Protein AF-I1P7Q9-F1 (afdb_monomer)

Mean predicted aligned error: 14.62 Å

Sequence (317 aa):
SELRHQESGTIPVVIALLVRLSKERNTNEDRLSSLPDEILILILDKLDARTTITTTILSKRWLNLPRRSHTCYDFAVDDLLPPRYHRLKRLWMEAKAAYEAEKSPYVTTNRDAVNLSDFYAMKDKMDQWTRRIRPLTAALERYERWAMRHYVKRVDAFLLPPDGVHRTIQKLRLQTFGRKWNQFIQRWVTAAIARWGVEDFELNVEGRCIAYDFKILDGCQNLQLKRLVLFNCPPLGSFNSLTFQRLTRLSLCKTSYFGLANRILTHCVHLLDFSIRYCPGYWAGGLRINVPTSRLKNLLVDNCKFGENLSAFTALS

pLDDT: mean 74.23, std 17.18, range [26.77, 94.69]

Nearest PDB structures (foldseek):
  5och-assembly4_G  TM=5.412E-01  e=9.792E+00  Homo sapiens

InterPro domains:
  IPR001810 F-box domain [PF00646] (32-66)
  IPR001810 F-box domain [PS50181] (29-76)
  IPR036047 F-box-like domain superfamily [SSF81383] (29-71)

Radius of gyration: 24.34 Å; Cα contacts (8 Å, |Δi|>4): 412; chains: 1; bounding box: 74×54×54 Å

Organism: Oryza glaberrima (NCBI:txid4538)

Solvent-accessible surface area (backbone atoms only — not comparable to full-atom values): 18033 Å² total; per-residue (Å²): 133,85,90,88,72,76,78,78,52,53,60,61,48,51,53,50,47,54,56,44,59,74,70,63,70,101,58,100,64,67,67,73,80,66,52,57,68,71,59,52,41,56,51,49,62,72,44,53,55,70,56,34,56,59,57,31,70,78,36,77,67,60,60,71,50,82,65,74,76,66,33,52,46,78,47,52,44,67,80,60,52,54,75,67,53,58,54,50,50,46,55,50,50,51,56,49,50,52,50,52,61,69,47,49,64,66,75,69,56,62,96,82,72,78,52,71,68,58,54,52,53,51,49,52,51,52,50,54,47,46,66,63,46,50,62,55,49,56,53,50,53,52,52,52,54,53,29,46,56,55,44,47,55,55,48,40,63,66,65,61,55,70,90,91,74,85,73,77,37,44,30,42,36,43,36,44,67,16,74,92,39,48,76,54,53,54,53,48,53,48,30,43,38,45,73,42,28,23,29,32,43,35,42,37,34,44,69,61,45,68,61,46,61,53,54,80,54,56,83,44,89,40,71,51,39,32,35,45,34,31,29,26,49,51,74,44,93,47,38,79,22,60,64,43,31,55,19,34,31,42,36,45,26,58,43,74,48,64,92,46,48,41,55,39,48,68,34,17,57,51,24,30,36,43,36,42,31,48,21,62,49,85,45,68,63,68,85,68,79,82,52,94,79,48,54,63,77,43,82,45,80,40,77,58,47,66,38,94,60,95,76,76,93,73,88,78,132

Secondary structure (DSSP, 8-state):
---SSSSSSHHHHHHHHHHHHHHS------SSTTS-HHHHHHHHTTS-HHHHHHHHTS-HHHHHS------EEEEEGGGGS-HHHHHHHHHHHHHHHHHHHHHHHHHHS-TT---HHHHHHHHHHHHHHHHHHHHHHHHHHHHHHHHHHHHHHHHHHHHSPPTT-----SEEEEEEE-TT-HHHHHHHHHIIIIIS--SEEEEEEESPPPPB-GGGGTT-S-----EEEEES--B-S-TTSHHHHT-SEEEEESS--HHHHHHHHHH-TT--EEEEES-----SS------TT----EEEEES----S---------

Foldseek 3Di:
DDDDPPPVPPLVVVVVVVVVVVVDDPDPDPVVVVDDLVVLLVVLQSDDPVVSVVVCVVDVSSVPRDHPPQLADAQALVVQFDPVLVVLVVVLVVLVVVLVVVCVVVVPPDPPDDDPVNVVVNVVVVVVSCVVNVVSVVVNVVRQVVSVVVSLVVLCVVLPPDPPDDDAHAHYAYHHEADPCQVSVQVSVCSVFQVRLYQHYHYHYPDAHDEHELQVRQPGPRGNHAEYHDANHHHPDPLLGPNLLNYQYYEYEQEACQVPVQVSQQNNQNHAYYYYYNYEEPDQDDRDHDHPSGNYNYYYYYNYDHHPDDDDPDDDD

Structure (mmCIF, N/CA/C/O backbone):
data_AF-I1P7Q9-F1
#
_entry.id   AF-I1P7Q9-F1
#
loop_
_atom_site.group_PDB
_atom_site.id
_atom_site.type_symbol
_atom_site.label_atom_id
_atom_site.label_alt_id
_atom_site.label_comp_id
_atom_site.label_asym_id
_atom_site.label_entity_id
_atom_site.label_seq_id
_atom_site.pdbx_PDB_ins_code
_atom_site.Cartn_x
_atom_site.Cartn_y
_atom_site.Cartn_z
_atom_site.occupancy
_atom_site.B_iso_or_equiv
_atom_site.auth_seq_id
_atom_site.auth_comp_id
_atom_site.auth_asym_id
_atom_site.auth_atom_id
_atom_site.pdbx_PDB_model_num
ATOM 1 N N . SER A 1 1 ? -19.728 -19.776 -17.826 1.00 36.28 1 SER A N 1
ATOM 2 C CA . SER A 1 1 ? -19.046 -19.546 -16.533 1.00 36.28 1 SER A CA 1
ATOM 3 C C . SER A 1 1 ? -18.341 -18.185 -16.561 1.00 36.28 1 SER A C 1
ATOM 5 O O . SER A 1 1 ? -17.121 -18.106 -16.602 1.00 36.28 1 SER A O 1
ATOM 7 N N . GLU A 1 2 ? -19.013 -17.042 -16.695 1.00 32.78 2 GLU A N 1
ATOM 8 C CA . GLU A 1 2 ? -20.165 -16.557 -15.915 1.00 32.78 2 GLU A CA 1
ATOM 9 C C . GLU A 1 2 ? -19.973 -16.804 -14.414 1.00 32.78 2 GLU A C 1
ATOM 11 O O . GLU A 1 2 ? -19.763 -17.948 -14.023 1.00 32.78 2 GLU A O 1
ATOM 16 N N . LEU A 1 3 ? -20.050 -15.724 -13.619 1.00 30.20 3 LEU A N 1
ATOM 17 C CA . LEU A 1 3 ? -19.961 -15.630 -12.143 1.00 30.20 3 LEU A CA 1
ATOM 18 C C . LEU A 1 3 ? -18.700 -14.994 -11.504 1.00 30.20 3 LEU A C 1
ATOM 20 O O . LEU A 1 3 ? -18.459 -15.218 -10.322 1.00 30.20 3 LEU A O 1
ATOM 24 N N . ARG A 1 4 ? -17.927 -14.122 -12.180 1.00 27.98 4 ARG A N 1
ATOM 25 C CA . ARG A 1 4 ? -16.928 -13.255 -11.482 1.00 27.98 4 ARG A CA 1
ATOM 26 C C . ARG A 1 4 ? -16.858 -11.788 -11.930 1.00 27.98 4 ARG A C 1
ATOM 28 O O . ARG A 1 4 ? -15.801 -11.170 -11.850 1.00 27.98 4 ARG A O 1
ATOM 35 N N . HIS A 1 5 ? -17.974 -11.189 -12.346 1.00 32.59 5 HIS A N 1
ATOM 36 C CA . HIS A 1 5 ? -18.003 -9.751 -12.675 1.00 32.59 5 HIS A CA 1
ATOM 37 C C . HIS A 1 5 ? -19.090 -8.917 -11.983 1.00 32.59 5 HIS A C 1
ATOM 39 O O . HIS A 1 5 ? -19.280 -7.759 -12.340 1.00 32.59 5 HIS A O 1
ATOM 45 N N . GLN A 1 6 ? -19.758 -9.432 -10.947 1.00 29.19 6 GLN A N 1
ATOM 46 C CA . GLN A 1 6 ? -21.001 -8.807 -10.475 1.00 29.19 6 GLN A CA 1
ATOM 47 C C . GLN A 1 6 ? -20.940 -7.965 -9.189 1.00 29.19 6 GLN A C 1
ATOM 49 O O . GLN A 1 6 ? -21.938 -7.337 -8.867 1.00 29.19 6 GLN A O 1
ATOM 54 N N . GLU A 1 7 ? -19.800 -7.838 -8.496 1.00 33.22 7 GLU A N 1
ATOM 55 C CA . GLU A 1 7 ? -19.746 -7.026 -7.254 1.00 33.22 7 GLU A CA 1
ATOM 56 C C . GLU A 1 7 ? -19.043 -5.662 -7.387 1.00 33.22 7 GLU A C 1
ATOM 58 O O . GLU A 1 7 ? -19.222 -4.793 -6.537 1.00 33.22 7 GLU A O 1
ATOM 63 N N . SER A 1 8 ? -18.307 -5.407 -8.477 1.00 36.22 8 SER A N 1
ATOM 64 C CA . SER A 1 8 ? -17.702 -4.085 -8.742 1.00 36.22 8 SER A CA 1
ATOM 65 C C . SER A 1 8 ? -18.616 -3.143 -9.536 1.00 36.22 8 SER A C 1
ATOM 67 O O . SER A 1 8 ? -18.331 -1.949 -9.623 1.00 36.22 8 SER A O 1
ATOM 69 N N . GLY A 1 9 ? -19.692 -3.663 -10.133 1.00 32.53 9 GLY A N 1
ATOM 70 C CA . GLY A 1 9 ? -20.642 -2.870 -10.913 1.00 32.53 9 GLY A CA 1
ATOM 71 C C . GLY A 1 9 ? -21.606 -2.072 -10.040 1.00 32.53 9 GLY A C 1
ATOM 72 O O . GLY A 1 9 ? -22.034 -0.995 -10.430 1.00 32.53 9 GLY A O 1
ATOM 73 N N . THR A 1 10 ? -21.913 -2.542 -8.833 1.00 42.56 10 THR A N 1
ATOM 74 C CA . THR A 1 10 ? -23.035 -2.007 -8.052 1.00 42.56 10 THR A CA 1
ATOM 75 C C . THR A 1 10 ? -22.738 -0.638 -7.442 1.00 42.56 10 THR A C 1
ATOM 77 O O . THR A 1 10 ? -23.616 0.211 -7.418 1.00 42.56 10 THR A O 1
ATOM 80 N N . ILE A 1 11 ? -21.505 -0.363 -7.005 1.00 41.25 11 ILE A N 1
ATOM 81 C CA . ILE A 1 11 ? -21.161 0.920 -6.358 1.00 41.25 11 ILE A CA 1
ATOM 82 C C . ILE A 1 11 ? -21.108 2.082 -7.370 1.00 41.25 11 ILE A C 1
ATOM 84 O O . ILE A 1 11 ? -21.758 3.099 -7.122 1.00 41.25 11 ILE A O 1
ATOM 88 N N . PRO A 1 12 ? -20.431 1.962 -8.533 1.00 43.00 12 PRO A N 1
ATOM 89 C CA . PRO A 1 12 ? -20.460 3.008 -9.554 1.00 43.00 12 PRO A CA 1
ATOM 90 C C . PRO A 1 12 ? -21.853 3.179 -10.159 1.00 43.00 12 PRO A C 1
ATOM 92 O O . PRO A 1 12 ? -22.239 4.303 -10.456 1.00 43.00 12 PRO A O 1
ATOM 95 N N . VAL A 1 13 ? -22.620 2.091 -10.309 1.00 45.59 13 VAL A N 1
ATOM 96 C CA . VAL A 1 13 ? -23.993 2.137 -10.829 1.00 45.59 13 VAL A CA 1
ATOM 97 C C . VAL A 1 13 ? -24.928 2.813 -9.836 1.00 45.59 13 VAL A C 1
ATOM 99 O O . VAL A 1 13 ? -25.705 3.650 -10.265 1.00 45.59 13 VAL A O 1
ATOM 102 N N . VAL A 1 14 ? -24.821 2.550 -8.529 1.00 49.06 14 VAL A N 1
ATOM 103 C CA . VAL A 1 14 ? -25.624 3.236 -7.501 1.00 49.06 14 VAL A CA 1
ATOM 104 C C . VAL A 1 14 ? -25.254 4.715 -7.413 1.00 49.06 14 VAL A C 1
ATOM 106 O O . VAL A 1 14 ? -26.151 5.548 -7.402 1.00 49.06 14 VAL A O 1
ATOM 109 N N . ILE A 1 15 ? -23.966 5.077 -7.442 1.00 49.69 15 ILE A N 1
ATOM 110 C CA . ILE A 1 15 ? -23.538 6.488 -7.454 1.00 49.69 15 ILE A CA 1
ATOM 111 C C . ILE A 1 15 ? -23.988 7.183 -8.751 1.00 49.69 15 ILE A C 1
ATOM 113 O O . ILE A 1 15 ? -24.508 8.294 -8.703 1.00 49.69 15 ILE A O 1
ATOM 117 N N . ALA A 1 16 ? -23.866 6.527 -9.908 1.00 45.66 16 ALA A N 1
ATOM 118 C CA . ALA A 1 16 ? -24.336 7.059 -11.185 1.00 45.66 16 ALA A CA 1
ATOM 119 C C . ALA A 1 16 ? -25.870 7.141 -11.263 1.00 45.66 16 ALA A C 1
ATOM 121 O O . ALA A 1 16 ? -26.380 8.083 -11.864 1.00 45.66 16 ALA A O 1
ATOM 122 N N . LEU A 1 17 ? -26.607 6.211 -10.643 1.00 50.31 17 LEU A N 1
ATOM 123 C CA . LEU A 1 17 ? -28.065 6.274 -10.496 1.00 50.31 17 LEU A CA 1
ATOM 124 C C . LEU A 1 17 ? -28.472 7.400 -9.553 1.00 50.31 17 LEU A C 1
ATOM 126 O O . LEU A 1 17 ? -29.391 8.129 -9.888 1.00 50.31 17 LEU A O 1
ATOM 130 N N . LEU A 1 18 ? -27.782 7.600 -8.430 1.00 51.88 18 LEU A N 1
ATOM 131 C CA . LEU A 1 18 ? -28.053 8.697 -7.495 1.00 51.88 18 LEU A CA 1
ATOM 132 C C . LEU A 1 18 ? -27.786 10.065 -8.139 1.00 51.88 18 LEU A C 1
ATOM 134 O O . LEU A 1 18 ? -28.600 10.978 -8.019 1.00 51.88 18 LEU A O 1
ATOM 138 N N . VAL A 1 19 ? -26.697 10.190 -8.906 1.00 52.53 19 VAL A N 1
ATOM 139 C CA . VAL A 1 19 ? -26.377 11.407 -9.670 1.00 52.53 19 VAL A CA 1
ATOM 140 C C . VAL A 1 19 ? -27.344 11.612 -10.845 1.00 52.53 19 VAL A C 1
ATOM 142 O O . VAL A 1 19 ? -27.719 12.748 -11.126 1.00 52.53 19 VAL A O 1
ATOM 145 N N . ARG A 1 20 ? -27.795 10.545 -11.522 1.00 44.16 20 ARG A N 1
ATOM 146 C CA . ARG A 1 20 ? -28.814 10.635 -12.587 1.00 44.16 20 ARG A CA 1
ATOM 147 C C . ARG A 1 20 ? -30.206 10.962 -12.044 1.00 44.16 20 ARG A C 1
ATOM 149 O O . ARG A 1 20 ? -30.869 11.809 -12.626 1.00 44.16 20 ARG A O 1
ATOM 156 N N . LEU A 1 21 ? -30.611 10.384 -10.914 1.00 48.72 21 LEU A N 1
ATOM 157 C CA . LEU A 1 21 ? -31.872 10.694 -10.228 1.00 48.72 21 LEU A CA 1
ATOM 158 C C . LEU A 1 21 ? -31.900 12.136 -9.706 1.00 48.72 21 LEU A C 1
ATOM 160 O O . LEU A 1 21 ? -32.952 12.758 -9.704 1.00 48.72 21 LEU A O 1
ATOM 164 N N . SER A 1 22 ? -30.745 12.695 -9.329 1.00 47.38 22 SER A N 1
ATOM 165 C CA . SER A 1 22 ? -30.617 14.119 -8.993 1.00 47.38 22 SER A CA 1
ATOM 166 C C . SER A 1 22 ? -30.701 15.044 -10.216 1.00 47.38 22 SER A C 1
ATOM 168 O O . SER A 1 22 ? -30.967 16.233 -10.045 1.00 47.38 22 SER A O 1
ATOM 170 N N . LYS A 1 23 ? -30.427 14.543 -11.428 1.00 43.59 23 LYS A N 1
ATOM 171 C CA . LYS A 1 23 ? -30.333 15.350 -12.657 1.00 43.59 23 LYS A CA 1
ATOM 172 C C . LYS A 1 23 ? -31.578 15.244 -13.543 1.00 43.59 23 LYS A C 1
ATOM 174 O O . LYS A 1 23 ? -31.831 16.144 -14.339 1.00 43.59 23 LYS A O 1
ATOM 179 N N . GLU A 1 24 ? -32.370 14.187 -13.390 1.00 43.06 24 GLU A N 1
ATOM 180 C CA . GLU A 1 24 ? -33.661 14.020 -14.053 1.00 43.06 24 GLU A CA 1
ATOM 181 C C . GLU A 1 24 ? -34.823 14.307 -13.090 1.00 43.06 24 GLU A C 1
ATOM 183 O O . GLU A 1 24 ? -35.248 13.418 -12.357 1.00 43.06 24 GLU A O 1
ATOM 188 N N . ARG A 1 25 ? -35.384 15.525 -13.206 1.00 40.56 25 ARG A N 1
ATOM 189 C CA . ARG A 1 25 ? -36.819 15.906 -13.107 1.00 40.56 25 ARG A CA 1
ATOM 190 C C . ARG A 1 25 ? -37.091 17.099 -12.182 1.00 40.56 25 ARG A C 1
ATOM 192 O O . ARG A 1 25 ? -36.887 17.053 -10.977 1.00 40.56 25 ARG A O 1
ATOM 199 N N . ASN A 1 26 ? -37.675 18.134 -12.790 1.00 44.94 26 ASN A N 1
ATOM 200 C CA . ASN A 1 26 ? -38.402 19.240 -12.160 1.00 44.94 26 ASN A CA 1
ATOM 201 C C . ASN A 1 26 ? -39.687 18.739 -11.468 1.00 44.94 26 ASN A C 1
ATOM 203 O O . ASN A 1 26 ? -40.796 19.059 -11.887 1.00 44.94 26 ASN A O 1
ATOM 207 N N . THR A 1 27 ? -39.560 17.939 -10.415 1.00 45.31 27 THR A N 1
ATOM 208 C CA . THR A 1 27 ? -40.668 17.650 -9.497 1.00 45.31 27 THR A CA 1
ATOM 209 C C . THR A 1 27 ? -40.140 17.794 -8.083 1.00 45.31 27 THR A C 1
ATOM 211 O O . THR A 1 27 ? -39.205 17.101 -7.698 1.00 45.31 27 THR A O 1
ATOM 214 N N . ASN A 1 28 ? -40.728 18.735 -7.353 1.00 51.06 28 ASN A N 1
ATOM 215 C CA . ASN A 1 28 ? -40.289 19.333 -6.090 1.00 51.06 28 ASN A CA 1
ATOM 216 C C . ASN A 1 28 ? -40.296 18.376 -4.873 1.00 51.06 28 ASN A C 1
ATOM 218 O O . ASN A 1 28 ? -40.437 18.820 -3.737 1.00 51.06 28 ASN A O 1
ATOM 222 N N . GLU A 1 29 ? -40.199 17.065 -5.091 1.00 53.19 29 GLU A N 1
ATOM 223 C CA . GLU A 1 29 ? -40.260 16.053 -4.041 1.00 53.19 29 GLU A CA 1
ATOM 224 C C . GLU A 1 29 ? -38.877 15.443 -3.820 1.00 53.19 29 GLU A C 1
ATOM 226 O O . GLU A 1 29 ? -38.352 14.700 -4.653 1.00 53.19 29 GLU A O 1
ATOM 231 N N . ASP A 1 30 ? -38.285 15.743 -2.666 1.00 62.91 30 ASP A N 1
ATOM 232 C CA . ASP A 1 30 ? -37.025 15.159 -2.213 1.00 62.91 30 ASP A CA 1
ATOM 233 C C . ASP A 1 30 ? -37.232 13.693 -1.782 1.00 62.91 30 ASP A C 1
ATOM 235 O O . ASP A 1 30 ? -37.290 13.343 -0.601 1.00 62.91 30 ASP A O 1
ATOM 239 N N . ARG A 1 31 ? -37.378 12.815 -2.782 1.00 67.06 31 ARG A N 1
ATOM 240 C CA . ARG A 1 31 ? -37.593 11.366 -2.618 1.00 67.06 31 ARG A CA 1
ATOM 241 C C . ARG A 1 31 ? -36.387 10.637 -2.024 1.00 67.06 31 ARG A C 1
ATOM 243 O O . ARG A 1 31 ? -36.503 9.493 -1.601 1.00 67.06 31 ARG A O 1
ATOM 250 N N . LEU A 1 32 ? -35.218 11.274 -2.022 1.00 70.00 32 LEU A N 1
ATOM 251 C CA . LEU A 1 32 ? -34.027 10.752 -1.363 1.00 70.00 32 LEU A CA 1
ATOM 252 C C . LEU A 1 32 ? -34.147 10.967 0.144 1.00 70.00 32 LEU A C 1
ATOM 254 O O . LEU A 1 32 ? -33.963 10.024 0.906 1.00 70.00 32 LEU A O 1
ATOM 258 N N . SER A 1 33 ? -34.573 12.156 0.573 1.00 70.06 33 SER A N 1
ATOM 259 C CA . SER A 1 33 ? -34.896 12.425 1.977 1.00 70.06 33 SER A CA 1
ATOM 260 C C . SER A 1 33 ? -36.141 11.713 2.500 1.00 70.06 33 SER A C 1
ATOM 262 O O . SER A 1 33 ? -36.379 11.808 3.700 1.00 70.06 33 SER A O 1
ATOM 264 N N . SER A 1 34 ? -36.930 11.015 1.675 1.00 77.69 34 SER A N 1
ATOM 265 C CA . SER A 1 34 ? -38.072 10.208 2.137 1.00 77.69 34 SER A CA 1
ATOM 266 C C . SER A 1 34 ? -37.712 8.756 2.480 1.00 77.69 34 SER A C 1
ATOM 268 O O . SER A 1 34 ? -38.540 8.048 3.051 1.00 77.69 34 SER A O 1
ATOM 270 N N . LEU A 1 35 ? -36.481 8.314 2.200 1.00 82.50 35 LEU A N 1
ATOM 271 C CA . LEU A 1 35 ? -35.998 6.981 2.576 1.00 82.50 35 LEU A CA 1
ATOM 272 C C . LEU A 1 35 ? -35.951 6.796 4.110 1.00 82.50 35 LEU A C 1
ATOM 274 O O . LEU A 1 35 ? -35.800 7.782 4.837 1.00 82.50 35 LEU A O 1
ATOM 278 N N . PRO A 1 36 ? -36.055 5.555 4.627 1.00 83.19 36 PRO A N 1
ATOM 279 C CA . PRO A 1 36 ? -35.833 5.261 6.044 1.00 83.19 36 PRO A CA 1
ATOM 280 C C . PRO A 1 36 ? -34.419 5.637 6.503 1.00 83.19 36 PRO A C 1
ATOM 282 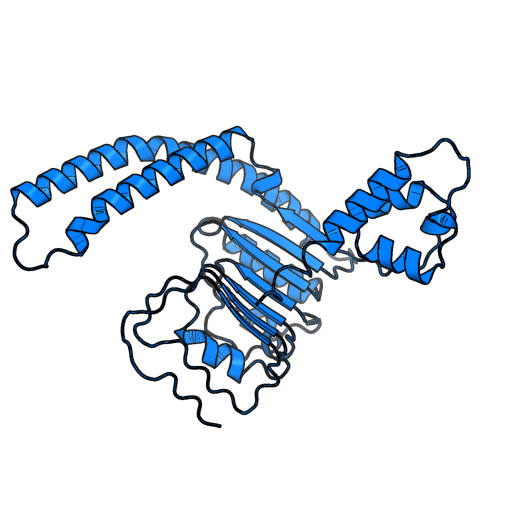O O . PRO A 1 36 ? -33.464 5.567 5.721 1.00 83.19 36 PRO A O 1
ATOM 285 N N . ASP A 1 37 ? -34.283 6.009 7.776 1.00 75.00 37 ASP A N 1
ATOM 286 C CA . ASP A 1 37 ? -33.022 6.477 8.365 1.00 75.00 37 ASP A CA 1
ATOM 287 C C . ASP A 1 37 ? -31.899 5.440 8.215 1.00 75.00 37 ASP A C 1
ATOM 289 O O . ASP A 1 37 ? -30.762 5.797 7.918 1.00 75.00 37 ASP A O 1
ATOM 293 N N . GLU A 1 38 ? -32.212 4.148 8.309 1.00 75.06 38 GLU A N 1
ATOM 294 C CA . GLU A 1 38 ? -31.253 3.049 8.160 1.00 75.06 38 GLU A CA 1
ATOM 295 C C . GLU A 1 38 ? -30.639 3.007 6.756 1.00 75.06 38 GLU A C 1
ATOM 297 O O . GLU A 1 38 ? -29.446 2.746 6.594 1.00 75.06 38 GLU A O 1
ATOM 302 N N . ILE A 1 39 ? -31.439 3.300 5.728 1.00 79.38 39 ILE A N 1
ATOM 303 C CA . ILE A 1 39 ? -30.988 3.333 4.332 1.00 79.38 39 ILE A CA 1
ATOM 304 C C . ILE A 1 39 ? -30.153 4.588 4.077 1.00 79.38 39 ILE A C 1
ATOM 306 O O . ILE A 1 39 ? -29.120 4.520 3.411 1.00 79.38 39 ILE A O 1
ATOM 310 N N . LEU A 1 40 ? -30.556 5.723 4.648 1.00 79.06 40 LEU A N 1
ATOM 311 C CA . LEU A 1 40 ? -29.800 6.972 4.569 1.00 79.06 40 LEU A CA 1
ATOM 312 C C . LEU A 1 40 ? -28.433 6.862 5.255 1.00 79.06 40 LEU A C 1
ATOM 314 O O . LEU A 1 40 ? -27.428 7.301 4.696 1.00 79.06 40 LEU A O 1
ATOM 318 N N . ILE A 1 41 ? -28.377 6.211 6.420 1.00 73.19 41 ILE A N 1
ATOM 319 C CA . ILE A 1 41 ? -27.129 5.893 7.124 1.00 73.19 41 ILE A CA 1
ATOM 320 C C . ILE A 1 41 ? -26.258 4.976 6.262 1.00 73.19 41 ILE A C 1
ATOM 322 O O . ILE A 1 41 ? -25.079 5.262 6.091 1.00 73.19 41 ILE A O 1
ATOM 326 N N . LEU A 1 42 ? -26.819 3.930 5.642 1.00 72.69 42 LEU A N 1
ATOM 327 C CA . LEU A 1 42 ? -26.066 3.059 4.729 1.00 72.69 42 LEU A CA 1
ATOM 328 C C . LEU A 1 42 ? -25.500 3.806 3.515 1.00 72.69 42 LEU A C 1
ATOM 330 O O . LEU A 1 42 ? -24.406 3.475 3.066 1.00 72.69 42 LEU A O 1
ATOM 334 N N . ILE A 1 43 ? -26.216 4.794 2.977 1.00 75.00 43 ILE A N 1
ATOM 335 C CA . ILE A 1 43 ? -25.727 5.630 1.873 1.00 75.00 43 ILE A CA 1
ATOM 336 C C . ILE A 1 43 ? -24.576 6.515 2.358 1.00 75.00 43 ILE A C 1
ATOM 338 O O . ILE A 1 43 ? -23.505 6.498 1.753 1.00 75.00 43 ILE A O 1
ATOM 342 N N . LEU A 1 44 ? -24.766 7.241 3.465 1.00 70.94 44 LEU A N 1
ATOM 343 C CA . LEU A 1 44 ? -23.737 8.097 4.069 1.00 70.94 44 LEU A CA 1
ATOM 344 C C . LEU A 1 44 ? -22.476 7.309 4.452 1.00 70.94 44 LEU A C 1
ATOM 346 O O . LEU A 1 44 ? -21.366 7.807 4.278 1.00 70.94 44 LEU A O 1
ATOM 350 N N . ASP A 1 45 ? -22.646 6.063 4.889 1.00 67.94 45 ASP A N 1
ATOM 351 C CA . ASP A 1 45 ? -21.581 5.125 5.243 1.00 67.94 45 ASP A CA 1
ATOM 352 C C . ASP A 1 45 ? -20.731 4.658 4.048 1.00 67.94 45 ASP A C 1
ATOM 354 O O . ASP A 1 45 ? -19.639 4.111 4.222 1.00 67.94 45 ASP A O 1
ATOM 358 N N . LYS A 1 46 ? -21.227 4.825 2.819 1.00 67.00 46 LYS A N 1
ATOM 359 C CA . LYS A 1 46 ? -20.516 4.460 1.582 1.00 67.00 46 LYS A CA 1
ATOM 360 C C . LYS A 1 46 ? -19.813 5.644 0.925 1.00 67.00 46 LYS A C 1
ATOM 362 O O . LYS A 1 46 ? -19.069 5.432 -0.033 1.00 67.00 46 LYS A O 1
ATOM 367 N N . LEU A 1 47 ? -20.042 6.856 1.421 1.00 65.94 47 LEU A N 1
ATOM 368 C CA . LEU A 1 47 ? -19.443 8.085 0.917 1.00 65.94 47 LEU A CA 1
ATOM 369 C C . LEU A 1 47 ? -18.154 8.407 1.688 1.00 65.94 47 LEU A C 1
ATOM 371 O O . LEU A 1 47 ? -18.016 8.103 2.872 1.00 65.94 47 LEU A O 1
ATOM 375 N N . ASP A 1 48 ? -17.182 9.011 1.008 1.00 58.16 48 ASP A N 1
ATOM 376 C CA . ASP A 1 48 ? -15.985 9.546 1.653 1.00 58.16 48 ASP A CA 1
ATOM 377 C C . ASP A 1 48 ? -16.312 10.835 2.419 1.00 58.16 48 ASP A C 1
ATOM 379 O O . ASP A 1 48 ? -17.254 11.553 2.085 1.00 58.16 48 ASP A O 1
ATOM 383 N N . ALA A 1 49 ? -15.493 11.177 3.418 1.00 54.75 49 ALA A N 1
ATOM 384 C CA . ALA A 1 49 ? -15.772 12.279 4.339 1.00 54.75 49 ALA A CA 1
ATOM 385 C C . ALA A 1 49 ? -16.128 13.607 3.639 1.00 54.75 49 ALA A C 1
ATOM 387 O O . ALA A 1 49 ? -16.985 14.347 4.124 1.00 54.75 49 ALA A O 1
ATOM 388 N N . ARG A 1 50 ? -15.507 13.908 2.489 1.00 56.22 50 ARG A N 1
ATOM 389 C CA . ARG A 1 50 ? -15.781 15.134 1.729 1.00 56.22 50 ARG A CA 1
ATOM 390 C C . ARG A 1 50 ? -17.164 15.101 1.082 1.00 56.22 50 ARG A C 1
ATOM 392 O O . ARG A 1 50 ? -17.911 16.070 1.220 1.00 56.22 50 ARG A O 1
ATOM 399 N N . THR A 1 51 ? -17.502 14.005 0.408 1.00 61.66 51 THR A N 1
ATOM 400 C CA . THR A 1 51 ? -18.800 13.850 -0.256 1.00 61.66 51 THR A CA 1
ATOM 401 C C . THR A 1 51 ? -19.919 13.761 0.774 1.00 61.66 51 THR A C 1
ATOM 403 O O . THR A 1 51 ? -20.923 14.449 0.614 1.00 61.66 51 THR A O 1
ATOM 406 N N . THR A 1 52 ? -19.703 13.048 1.886 1.00 63.09 52 THR A N 1
ATOM 407 C CA . THR A 1 52 ? -20.632 12.968 3.023 1.00 63.09 52 THR A CA 1
ATOM 408 C C . THR A 1 52 ? -21.022 14.356 3.527 1.00 63.09 52 THR A C 1
ATOM 410 O O . THR A 1 52 ? -22.213 14.650 3.627 1.00 63.09 52 THR A O 1
ATOM 413 N N . ILE A 1 53 ? -20.048 15.246 3.768 1.00 63.72 53 ILE A N 1
ATOM 414 C CA . ILE A 1 53 ? -20.310 16.628 4.210 1.00 63.72 53 ILE A CA 1
ATOM 415 C C . ILE A 1 53 ? -21.179 17.365 3.185 1.00 63.72 53 ILE A C 1
ATOM 417 O O . ILE A 1 53 ? -22.185 17.963 3.563 1.00 63.72 53 ILE A O 1
ATOM 421 N N . THR A 1 54 ? -20.856 17.275 1.891 1.00 65.12 54 THR A N 1
ATOM 422 C CA . THR A 1 54 ? -21.647 17.944 0.845 1.00 65.12 54 THR A CA 1
ATOM 423 C C . THR A 1 54 ? -23.060 17.383 0.707 1.00 65.12 54 THR A C 1
ATOM 425 O O . THR A 1 54 ? -24.003 18.153 0.559 1.00 65.12 54 THR A O 1
ATOM 428 N N . THR A 1 55 ? -23.241 16.065 0.830 1.00 65.31 55 THR A N 1
ATOM 429 C CA . THR A 1 55 ? -24.563 15.426 0.764 1.00 65.31 55 THR A CA 1
ATOM 430 C C . THR A 1 55 ? -25.414 15.730 1.991 1.00 65.31 55 THR A C 1
ATOM 432 O O . THR A 1 55 ? -26.617 15.918 1.854 1.00 65.31 55 THR A O 1
ATOM 435 N N . THR A 1 56 ? -24.819 15.869 3.183 1.00 64.06 56 THR A N 1
ATOM 436 C CA . THR A 1 56 ? -25.579 16.230 4.394 1.00 64.06 56 THR A CA 1
ATOM 437 C C . THR A 1 56 ? -26.139 17.654 4.374 1.00 64.06 56 THR A C 1
ATOM 439 O O . THR A 1 56 ? -27.039 17.955 5.151 1.00 64.06 56 THR A O 1
ATOM 442 N N . ILE A 1 57 ? -25.646 18.526 3.487 1.00 66.31 57 ILE A N 1
ATOM 443 C CA . ILE A 1 57 ? -26.158 19.898 3.316 1.00 66.31 57 ILE A CA 1
ATOM 444 C C . ILE A 1 57 ? -27.462 19.912 2.503 1.00 66.31 57 ILE A C 1
ATOM 446 O O . ILE A 1 57 ? -28.239 20.857 2.613 1.00 66.31 57 ILE A O 1
ATOM 450 N N . LEU A 1 58 ? -27.738 18.856 1.729 1.00 65.44 58 LEU A N 1
ATOM 451 C CA . LEU A 1 58 ? -28.921 18.774 0.868 1.00 65.44 58 LEU A CA 1
ATOM 452 C C . LEU A 1 58 ? -30.229 18.664 1.666 1.00 65.44 58 LEU A C 1
ATOM 454 O O . LEU A 1 58 ? -31.277 19.048 1.161 1.00 65.44 58 LEU A O 1
ATOM 458 N N . SER A 1 59 ? -30.183 18.183 2.914 1.00 69.12 59 SER A N 1
ATOM 459 C CA . SER A 1 59 ? -31.368 18.056 3.764 1.00 69.12 59 SER A CA 1
ATOM 460 C C . SER A 1 59 ? -31.019 18.036 5.251 1.00 69.12 59 SER A C 1
ATOM 462 O O . SER A 1 59 ? -30.132 17.309 5.700 1.00 69.12 59 SER A O 1
ATOM 464 N N . LYS A 1 60 ? -31.784 18.794 6.052 1.00 66.69 60 LYS A N 1
ATOM 465 C CA . LYS A 1 60 ? -31.616 18.880 7.516 1.00 66.69 60 LYS A CA 1
ATOM 466 C C . LYS A 1 60 ? -31.742 17.517 8.205 1.00 66.69 60 LYS A C 1
ATOM 468 O O . LYS A 1 60 ? -31.127 17.309 9.246 1.00 66.69 60 LYS A O 1
ATOM 473 N N . ARG A 1 61 ? -32.507 16.584 7.620 1.00 74.56 61 ARG A N 1
ATOM 474 C CA . ARG A 1 61 ? -32.687 15.228 8.159 1.00 74.56 61 ARG A CA 1
ATOM 475 C C . ARG A 1 61 ? -31.375 14.446 8.138 1.00 74.56 61 ARG A C 1
ATOM 477 O O . ARG A 1 61 ? -31.004 13.861 9.146 1.00 74.56 61 ARG A O 1
ATOM 484 N N . TRP A 1 62 ? -30.626 14.524 7.040 1.00 76.12 62 TRP A N 1
ATOM 485 C CA . TRP A 1 62 ? -29.358 13.809 6.859 1.00 76.12 62 TRP A CA 1
ATOM 486 C C . TRP A 1 62 ? -28.272 14.295 7.822 1.00 76.12 62 TRP A C 1
ATOM 488 O O . TRP A 1 62 ? -27.399 13.526 8.223 1.00 76.12 62 TRP A O 1
ATOM 498 N N . LEU A 1 63 ? -28.335 15.568 8.223 1.00 68.25 63 LEU A N 1
ATOM 499 C CA . LEU A 1 63 ? -27.430 16.147 9.210 1.00 68.25 63 LEU A CA 1
ATOM 500 C C . LEU A 1 63 ? -27.574 15.478 10.587 1.00 68.25 63 LEU A C 1
ATOM 502 O O . LEU A 1 63 ? -26.557 15.268 11.252 1.00 68.25 63 LEU A O 1
ATOM 506 N N . ASN A 1 64 ? -28.809 15.134 10.966 1.00 67.50 64 ASN A N 1
ATOM 507 C CA . ASN A 1 64 ? -29.190 14.655 12.298 1.00 67.50 64 ASN A CA 1
ATOM 508 C C . ASN A 1 64 ? -29.144 13.127 12.450 1.00 67.50 64 ASN A C 1
ATOM 510 O O . ASN A 1 64 ? -29.347 12.623 13.553 1.00 67.50 64 ASN A O 1
ATOM 514 N N . LEU A 1 65 ? -28.875 12.386 11.372 1.00 73.00 65 LEU A N 1
ATOM 515 C CA . LEU A 1 65 ? -28.751 10.933 11.442 1.00 73.00 65 LEU A CA 1
ATOM 516 C C . LEU A 1 65 ? -27.506 10.528 12.242 1.00 73.00 65 LEU A C 1
ATOM 518 O O . LEU A 1 65 ? -26.435 11.113 12.031 1.00 73.00 65 LEU A O 1
ATOM 522 N N . PRO A 1 66 ? -27.602 9.508 13.119 1.00 56.06 66 PRO A N 1
ATOM 523 C CA . PRO A 1 66 ? -26.444 8.946 13.793 1.00 56.06 66 PRO A CA 1
ATOM 524 C C . PRO A 1 66 ? -25.512 8.351 12.741 1.00 56.06 66 PRO A C 1
ATOM 526 O O . PRO A 1 66 ? -25.788 7.330 12.115 1.00 56.06 66 PRO A O 1
ATOM 529 N N . ARG A 1 67 ? -24.390 9.029 12.524 1.00 59.69 67 ARG A N 1
ATOM 530 C CA . ARG A 1 67 ? -23.371 8.573 11.588 1.00 59.69 67 ARG A CA 1
ATOM 531 C C . ARG A 1 67 ? -22.588 7.484 12.295 1.00 59.69 67 ARG A C 1
ATOM 533 O O . ARG A 1 67 ? -22.059 7.720 13.384 1.00 59.69 67 ARG A O 1
ATOM 540 N N . ARG A 1 68 ? -22.385 6.341 11.640 1.00 52.66 68 ARG A N 1
ATOM 541 C CA . ARG A 1 68 ? -21.095 5.684 11.832 1.00 52.66 68 ARG A CA 1
ATOM 542 C C . ARG A 1 68 ? -20.125 6.674 11.223 1.00 52.66 68 ARG A C 1
ATOM 544 O O . ARG A 1 68 ? -20.122 6.888 10.018 1.00 52.66 68 ARG A O 1
ATOM 551 N N . SER A 1 69 ? -19.439 7.443 12.054 1.00 50.72 69 SER A N 1
ATOM 552 C CA . SER A 1 69 ? -18.423 8.364 11.580 1.00 50.72 69 SER A CA 1
ATOM 553 C C . SER A 1 69 ? -17.329 7.507 10.954 1.00 50.72 69 SER A C 1
ATOM 555 O O . SER A 1 69 ? -16.391 7.101 11.629 1.00 50.72 69 SER A O 1
ATOM 557 N N . HIS A 1 70 ? -17.476 7.181 9.666 1.00 54.19 70 HIS A N 1
ATOM 558 C CA . HIS A 1 70 ? -16.423 6.571 8.873 1.00 54.19 70 HIS A CA 1
ATOM 559 C C . HIS A 1 70 ? -15.332 7.621 8.789 1.00 54.19 70 HIS A C 1
ATOM 561 O O . HIS A 1 70 ? -15.296 8.467 7.897 1.00 54.19 70 HIS A O 1
ATOM 567 N N . THR A 1 71 ? -14.454 7.610 9.782 1.00 73.12 71 THR A N 1
ATOM 568 C CA . THR A 1 71 ? -13.221 8.379 9.822 1.00 73.12 71 THR A CA 1
ATOM 569 C C . THR A 1 71 ? -12.241 7.683 8.888 1.00 73.12 71 THR A C 1
ATOM 571 O O . THR A 1 71 ? -11.260 7.062 9.294 1.00 73.12 71 THR A O 1
ATOM 574 N N . CYS A 1 72 ? -12.617 7.709 7.608 1.00 79.31 72 CYS A N 1
ATOM 575 C CA . CYS A 1 72 ? -11.887 7.164 6.488 1.00 79.31 72 CYS A CA 1
ATOM 576 C C . CYS A 1 72 ? -11.049 8.282 5.883 1.00 79.31 72 CYS A C 1
ATOM 578 O O . CYS A 1 72 ? -11.588 9.256 5.355 1.00 79.31 72 CYS A O 1
ATOM 580 N N . TYR A 1 73 ? -9.733 8.128 5.937 1.00 84.81 73 TYR A N 1
ATOM 581 C CA . TYR A 1 73 ? -8.798 9.084 5.364 1.00 84.81 73 TYR A CA 1
ATOM 582 C C . TYR A 1 73 ? -7.958 8.408 4.289 1.00 84.81 73 TYR A C 1
ATOM 584 O O . TYR A 1 73 ? -7.401 7.335 4.513 1.00 84.81 73 TYR A O 1
ATOM 592 N N . ASP A 1 74 ? -7.860 9.052 3.131 1.00 86.94 74 ASP A N 1
ATOM 593 C CA . ASP A 1 74 ? -6.991 8.634 2.036 1.00 86.94 74 ASP A CA 1
ATOM 594 C C . ASP A 1 74 ? -5.976 9.742 1.763 1.00 86.94 74 ASP A C 1
ATOM 596 O O . ASP A 1 74 ? -6.334 10.895 1.504 1.00 86.94 74 ASP A O 1
ATOM 600 N N . PHE A 1 75 ? -4.702 9.394 1.880 1.00 90.06 75 PHE A N 1
ATOM 601 C CA . PHE A 1 75 ? -3.594 10.256 1.515 1.00 90.06 75 PHE A CA 1
ATOM 602 C C . PHE A 1 75 ? -2.851 9.591 0.367 1.00 90.06 75 PHE A C 1
ATOM 604 O O . PHE A 1 75 ? -2.154 8.598 0.572 1.00 90.06 75 PHE A O 1
ATOM 611 N N . ALA A 1 76 ? -2.948 10.168 -0.829 1.00 90.75 76 ALA A N 1
ATOM 612 C CA . ALA A 1 76 ? -2.165 9.728 -1.970 1.00 90.75 76 ALA A CA 1
ATOM 613 C C . ALA A 1 76 ? -1.111 10.767 -2.348 1.00 90.75 76 ALA A C 1
ATOM 615 O O . ALA A 1 76 ? -1.405 11.940 -2.564 1.00 90.75 76 ALA A O 1
ATOM 616 N N . VAL A 1 77 ? 0.148 10.332 -2.450 1.00 90.44 77 VAL A N 1
ATOM 617 C CA . VAL A 1 77 ? 1.227 11.180 -2.976 1.00 90.44 77 VAL A CA 1
ATOM 618 C C . VAL A 1 77 ? 0.965 11.584 -4.429 1.00 90.44 77 VAL A C 1
ATOM 620 O O . VAL A 1 77 ? 1.388 12.661 -4.842 1.00 90.44 77 VAL A O 1
ATOM 623 N N . ASP A 1 78 ? 0.220 10.762 -5.173 1.00 88.50 78 ASP A N 1
ATOM 624 C CA . ASP A 1 78 ? -0.215 11.052 -6.540 1.00 88.50 78 ASP A CA 1
ATOM 625 C C . ASP A 1 78 ? -1.064 12.328 -6.630 1.00 88.50 78 ASP A C 1
ATOM 627 O O . ASP A 1 78 ? -0.919 13.064 -7.602 1.00 88.50 78 ASP A O 1
ATOM 631 N N . ASP A 1 79 ? -1.846 12.669 -5.598 1.00 87.44 79 ASP A N 1
ATOM 632 C CA . ASP A 1 79 ? -2.649 13.906 -5.568 1.00 87.44 79 ASP A CA 1
ATOM 633 C C . ASP A 1 79 ? -1.784 15.173 -5.612 1.00 87.44 79 ASP A C 1
ATOM 635 O O . ASP A 1 79 ? -2.252 16.260 -5.951 1.00 87.44 79 ASP A O 1
ATOM 639 N N . LEU A 1 80 ? -0.512 15.052 -5.226 1.00 88.75 80 LEU A N 1
ATOM 640 C CA . LEU A 1 80 ? 0.449 16.148 -5.242 1.00 88.75 80 LEU A CA 1
ATOM 641 C C . LEU A 1 80 ? 1.213 16.202 -6.569 1.00 88.75 80 LEU A C 1
ATOM 643 O O . LEU A 1 80 ? 1.867 17.199 -6.861 1.00 88.75 80 LEU A O 1
ATOM 647 N N . LEU A 1 81 ? 1.182 15.153 -7.387 1.00 90.06 81 LEU A N 1
ATOM 648 C CA . LEU A 1 81 ? 2.010 15.084 -8.583 1.00 90.06 81 LEU A CA 1
ATOM 649 C C . LEU A 1 81 ? 1.334 15.807 -9.758 1.00 90.06 81 LEU A C 1
ATOM 651 O O . LEU A 1 81 ? 0.163 15.586 -10.056 1.00 90.06 81 LEU A O 1
ATOM 655 N N . PRO A 1 82 ? 2.059 16.677 -10.486 1.00 92.31 82 PRO A N 1
ATOM 656 C CA . PRO A 1 82 ? 1.471 17.382 -11.615 1.00 92.31 82 PRO A CA 1
ATOM 657 C C . PRO A 1 82 ? 1.261 16.436 -12.811 1.00 92.31 82 PRO A C 1
ATOM 659 O O . PRO A 1 82 ? 2.057 15.517 -13.014 1.00 92.31 82 PRO A O 1
ATOM 662 N N . PRO A 1 83 ? 0.323 16.723 -13.736 1.00 92.62 83 PRO A N 1
ATOM 663 C CA . PRO A 1 83 ? 0.090 15.895 -14.929 1.00 92.62 83 PRO A CA 1
ATOM 664 C C . PRO A 1 83 ? 1.336 15.644 -15.800 1.00 92.62 83 PRO A C 1
ATOM 666 O O . PRO A 1 83 ? 1.423 14.652 -16.526 1.00 92.62 83 PRO A O 1
ATOM 669 N N . ARG A 1 84 ? 2.328 16.547 -15.755 1.00 93.56 84 ARG A N 1
ATOM 670 C CA . ARG A 1 84 ? 3.623 16.361 -16.435 1.00 93.56 84 ARG A CA 1
ATOM 671 C C . ARG A 1 84 ? 4.428 15.188 -15.862 1.00 93.56 84 ARG A C 1
ATOM 673 O O . ARG A 1 84 ? 5.083 14.502 -16.639 1.00 93.56 84 ARG A O 1
ATOM 680 N N . TYR A 1 85 ? 4.343 14.923 -14.556 1.00 93.81 85 TYR A N 1
ATOM 681 C CA . TYR A 1 85 ? 4.990 13.771 -13.925 1.00 93.81 85 TYR A CA 1
ATOM 682 C C . TYR A 1 85 ? 4.475 12.459 -14.521 1.00 93.81 85 TYR A C 1
ATOM 684 O O . TYR A 1 85 ? 5.273 11.644 -14.967 1.00 93.81 85 TYR A O 1
ATOM 692 N N . HIS A 1 86 ? 3.154 12.279 -14.619 1.00 92.69 86 HIS A N 1
ATOM 693 C CA . HIS A 1 86 ? 2.574 11.039 -15.149 1.00 92.69 86 HIS A CA 1
ATOM 694 C C . HIS A 1 86 ? 2.928 10.804 -16.620 1.00 92.69 86 HIS A C 1
ATOM 696 O O . HIS A 1 86 ? 3.216 9.672 -17.007 1.00 92.69 86 HIS A O 1
ATOM 702 N N . ARG A 1 87 ? 2.975 11.869 -17.435 1.00 93.25 87 ARG A N 1
ATOM 703 C CA . ARG A 1 87 ? 3.474 11.787 -18.819 1.00 93.25 87 ARG A CA 1
ATOM 704 C C . ARG A 1 87 ? 4.927 11.317 -18.863 1.00 93.25 87 ARG A C 1
ATOM 706 O O . ARG A 1 87 ? 5.247 10.385 -19.592 1.00 93.25 87 ARG A O 1
ATOM 713 N N . LEU A 1 88 ? 5.786 11.918 -18.043 1.00 93.56 88 LEU A N 1
ATOM 714 C CA . LEU A 1 88 ? 7.200 11.560 -17.970 1.00 93.56 88 LEU A CA 1
ATOM 715 C C . LEU A 1 88 ? 7.413 10.126 -17.459 1.00 93.56 88 LEU A C 1
ATOM 717 O O . LEU A 1 88 ? 8.237 9.391 -17.994 1.00 93.56 88 LEU A O 1
ATOM 721 N N . LYS A 1 89 ? 6.637 9.714 -16.451 1.00 92.06 89 LYS A N 1
ATOM 722 C CA . LYS A 1 89 ? 6.670 8.368 -15.870 1.00 92.06 89 LYS A CA 1
ATOM 723 C C . LYS A 1 89 ? 6.256 7.325 -16.899 1.00 92.06 89 LYS A C 1
ATOM 725 O O . LYS A 1 89 ? 6.876 6.273 -16.962 1.00 92.06 89 LYS A O 1
ATOM 730 N N . ARG A 1 90 ? 5.258 7.628 -17.735 1.00 92.81 90 ARG A N 1
ATOM 731 C CA . ARG A 1 90 ? 4.838 6.758 -18.840 1.00 92.81 90 ARG A CA 1
ATOM 732 C C . ARG A 1 90 ? 5.963 6.551 -19.854 1.00 92.81 90 ARG A C 1
ATOM 734 O O . ARG A 1 90 ? 6.322 5.408 -20.098 1.00 92.81 90 ARG A O 1
ATOM 741 N N . LEU A 1 91 ? 6.580 7.633 -20.334 1.00 91.44 91 LEU A N 1
ATOM 742 C CA . LEU A 1 91 ? 7.724 7.558 -21.255 1.00 91.44 91 LEU A CA 1
ATOM 743 C C . LEU A 1 91 ? 8.886 6.754 -20.656 1.00 91.44 91 LEU A C 1
ATOM 745 O O . LEU A 1 91 ? 9.509 5.941 -21.332 1.00 91.44 91 LEU A O 1
ATOM 749 N N . TRP A 1 92 ? 9.165 6.956 -19.367 1.00 91.25 92 TRP A N 1
ATOM 750 C CA . TRP A 1 92 ? 10.179 6.184 -18.652 1.00 91.25 92 TRP A CA 1
ATOM 751 C C . TRP A 1 92 ? 9.825 4.691 -18.573 1.00 91.25 92 TRP A C 1
ATOM 753 O O . TRP A 1 92 ? 10.692 3.849 -18.792 1.00 91.25 92 TRP A O 1
ATOM 763 N N . MET A 1 93 ? 8.560 4.352 -18.297 1.00 89.25 93 MET A N 1
ATOM 764 C CA . MET A 1 93 ? 8.076 2.966 -18.252 1.00 89.25 93 MET A CA 1
ATOM 765 C C . MET A 1 93 ? 8.144 2.291 -19.625 1.00 89.25 93 MET A C 1
ATOM 767 O O . MET A 1 93 ? 8.602 1.157 -19.706 1.00 89.25 93 MET A O 1
ATOM 771 N N . GLU A 1 94 ? 7.741 2.983 -20.692 1.00 90.19 94 GLU A N 1
ATOM 772 C CA . GLU A 1 94 ? 7.823 2.501 -22.078 1.00 90.19 94 GLU A CA 1
ATOM 773 C C . GLU A 1 94 ? 9.278 2.237 -22.481 1.00 90.19 94 GLU A C 1
ATOM 775 O O . GLU A 1 94 ? 9.612 1.149 -22.945 1.00 90.19 94 GLU A O 1
ATOM 780 N N . ALA A 1 95 ? 10.177 3.187 -22.211 1.00 87.31 95 ALA A N 1
ATOM 781 C CA . ALA A 1 95 ? 11.599 3.038 -22.503 1.00 87.31 95 ALA A CA 1
ATOM 782 C C . ALA A 1 95 ? 12.271 1.937 -21.659 1.00 87.31 95 ALA A C 1
ATOM 784 O O . ALA A 1 95 ? 13.197 1.269 -22.123 1.00 87.31 95 ALA A O 1
ATOM 785 N N . LYS A 1 96 ? 11.811 1.712 -20.423 1.00 85.19 96 LYS A N 1
ATOM 786 C CA . LYS A 1 96 ? 12.256 0.580 -19.603 1.00 85.19 96 LYS A CA 1
ATOM 787 C C . LYS A 1 96 ? 11.732 -0.752 -20.146 1.00 85.19 96 LYS A C 1
ATOM 789 O O . LYS A 1 96 ? 12.490 -1.713 -20.195 1.00 85.19 96 LYS A O 1
ATOM 794 N N . ALA A 1 97 ? 10.467 -0.816 -20.555 1.00 86.44 97 ALA A N 1
ATOM 795 C CA . ALA A 1 97 ? 9.868 -2.021 -21.121 1.00 86.44 97 ALA A CA 1
ATOM 796 C C . ALA A 1 97 ? 10.538 -2.426 -22.443 1.00 86.44 97 ALA A C 1
ATOM 798 O O . ALA A 1 97 ? 10.842 -3.601 -22.618 1.00 86.44 97 ALA A O 1
ATOM 799 N N . ALA A 1 98 ? 10.836 -1.460 -23.320 1.00 85.50 98 ALA A N 1
ATOM 800 C CA . ALA A 1 98 ? 11.576 -1.698 -24.560 1.00 85.50 98 ALA A CA 1
ATOM 801 C C . ALA A 1 98 ? 12.959 -2.313 -24.287 1.00 85.50 98 ALA A C 1
ATOM 803 O O . ALA A 1 98 ? 13.323 -3.317 -24.890 1.00 85.50 98 ALA A O 1
ATOM 804 N N . TYR A 1 99 ? 13.689 -1.778 -23.304 1.00 82.88 99 TYR A N 1
ATOM 805 C CA . TYR A 1 99 ? 14.982 -2.328 -22.897 1.00 82.88 99 TYR A CA 1
ATOM 806 C C . TYR A 1 99 ? 14.889 -3.754 -22.339 1.00 82.88 99 TYR A C 1
ATOM 808 O O . TYR A 1 99 ? 15.694 -4.605 -22.705 1.00 82.88 99 TYR A O 1
ATOM 816 N N . GLU A 1 100 ? 13.917 -4.044 -21.469 1.00 80.12 100 GLU A N 1
ATOM 817 C CA . GLU A 1 100 ? 13.740 -5.406 -20.941 1.00 80.12 100 GLU A CA 1
ATOM 818 C C . GLU A 1 100 ? 13.345 -6.398 -22.053 1.00 80.12 100 GLU A C 1
ATOM 820 O O . GLU A 1 100 ? 13.818 -7.534 -22.050 1.00 80.12 100 GLU A O 1
ATOM 825 N N . ALA A 1 101 ? 12.541 -5.968 -23.034 1.00 82.81 101 ALA A N 1
ATOM 826 C CA . ALA A 1 101 ? 12.188 -6.777 -24.202 1.00 82.81 101 ALA A CA 1
ATOM 827 C C . ALA A 1 101 ? 13.406 -7.072 -25.093 1.00 82.81 101 ALA A C 1
ATOM 829 O O . ALA A 1 101 ? 13.586 -8.210 -25.516 1.00 82.81 101 ALA A O 1
ATOM 830 N N . GLU A 1 102 ? 14.275 -6.084 -25.323 1.00 79.75 102 GLU A N 1
ATOM 831 C CA . GLU A 1 102 ? 15.527 -6.262 -26.071 1.00 79.75 102 GLU A CA 1
ATOM 832 C C . GLU A 1 102 ? 16.563 -7.105 -25.315 1.00 79.75 102 GLU A C 1
ATOM 834 O O . GLU A 1 102 ? 17.365 -7.796 -25.936 1.00 79.75 102 GLU A O 1
ATOM 839 N N . LYS A 1 103 ? 16.554 -7.067 -23.978 1.00 71.88 103 LYS A N 1
ATOM 840 C CA . LYS A 1 103 ? 17.442 -7.864 -23.120 1.00 71.88 103 LYS A CA 1
ATOM 841 C C . LYS A 1 103 ? 17.020 -9.334 -23.034 1.00 71.88 103 LYS A C 1
ATOM 843 O O . LYS A 1 103 ? 17.882 -10.200 -22.887 1.00 71.88 103 LYS A O 1
ATOM 848 N N . SER A 1 104 ? 15.718 -9.618 -23.107 1.00 65.62 104 SER A N 1
ATOM 849 C CA . SER A 1 104 ? 15.141 -10.958 -22.924 1.00 65.62 104 SER A CA 1
ATOM 850 C C . SER A 1 104 ? 15.801 -12.076 -23.759 1.00 65.62 104 SER A C 1
ATOM 852 O O . SER A 1 104 ? 16.084 -13.117 -23.169 1.00 65.62 104 SER A O 1
ATOM 854 N N . PRO A 1 105 ? 16.104 -11.903 -25.065 1.00 66.31 105 PRO A N 1
ATOM 855 C CA . PRO A 1 105 ? 16.663 -12.963 -25.912 1.00 66.31 105 PRO A CA 1
ATOM 856 C C . PRO A 1 105 ? 18.052 -13.431 -25.462 1.00 66.31 105 PRO A C 1
ATOM 858 O O . PRO A 1 105 ? 18.339 -14.624 -25.494 1.00 66.31 105 PRO A O 1
ATOM 861 N N . TYR A 1 106 ? 18.884 -12.505 -24.974 1.00 60.78 106 TYR A N 1
ATOM 862 C CA . TYR A 1 106 ? 20.267 -12.770 -24.561 1.00 60.78 106 TYR A CA 1
ATOM 863 C C . TYR A 1 106 ? 20.372 -13.520 -23.227 1.00 60.78 106 TYR A C 1
ATOM 865 O O . TYR A 1 106 ? 21.385 -14.151 -22.948 1.00 60.78 106 TYR A O 1
ATOM 873 N N . VAL A 1 107 ? 19.344 -13.437 -22.376 1.00 58.72 107 VAL A N 1
ATOM 874 C CA . VAL A 1 107 ? 19.305 -14.150 -21.086 1.00 58.72 107 VAL A CA 1
ATOM 875 C C . VAL A 1 107 ? 18.877 -15.612 -21.277 1.00 58.72 107 VAL A C 1
ATOM 877 O O . VAL A 1 107 ? 19.252 -16.464 -20.475 1.00 58.72 107 VAL A O 1
ATOM 880 N N . THR A 1 108 ? 18.112 -15.905 -22.334 1.00 55.38 108 THR A N 1
ATOM 881 C CA . THR A 1 108 ? 17.601 -17.247 -22.665 1.00 55.38 108 THR A CA 1
ATOM 882 C C . THR A 1 108 ? 18.552 -18.089 -23.518 1.00 55.38 108 THR A C 1
ATOM 884 O O . THR A 1 108 ? 18.535 -19.312 -23.407 1.00 55.38 108 THR A O 1
ATOM 887 N N . THR A 1 109 ? 19.400 -17.478 -24.349 1.00 53.97 109 THR A N 1
ATOM 888 C CA . THR A 1 109 ? 20.410 -18.196 -25.140 1.00 53.97 109 THR A CA 1
ATOM 889 C C . THR A 1 109 ? 21.670 -18.427 -24.303 1.00 53.97 109 THR A C 1
ATOM 891 O O . THR A 1 109 ? 22.473 -17.517 -24.153 1.00 53.97 109 THR A O 1
ATOM 894 N N . ASN A 1 110 ? 21.791 -19.627 -23.726 1.00 50.22 110 ASN A N 1
ATOM 895 C CA . ASN A 1 110 ? 22.991 -20.297 -23.199 1.00 50.22 110 ASN A CA 1
ATOM 896 C C . ASN A 1 110 ? 24.198 -19.452 -22.729 1.00 50.22 110 ASN A C 1
ATOM 898 O O . ASN A 1 110 ? 24.867 -18.762 -23.493 1.00 50.22 110 ASN A O 1
ATOM 902 N N . ARG A 1 111 ? 24.595 -19.700 -21.474 1.00 53.38 111 ARG A N 1
ATOM 903 C CA . ARG A 1 111 ? 25.825 -19.224 -20.811 1.00 53.38 111 ARG A CA 1
ATOM 904 C C . ARG A 1 111 ? 27.146 -19.635 -21.486 1.00 53.38 111 ARG A C 1
ATOM 906 O O . ARG A 1 111 ? 28.189 -19.168 -21.040 1.00 53.38 111 ARG A O 1
ATOM 913 N N . ASP A 1 112 ? 27.112 -20.443 -22.544 1.00 53.81 112 ASP A N 1
ATOM 914 C CA . ASP A 1 112 ? 28.282 -21.209 -22.989 1.00 53.81 112 ASP A CA 1
ATOM 915 C C . ASP A 1 112 ? 28.950 -20.711 -24.283 1.00 53.81 112 ASP A C 1
ATOM 917 O O . ASP A 1 112 ? 29.957 -21.279 -24.688 1.00 53.81 112 ASP A O 1
ATOM 921 N N . ALA A 1 113 ? 28.482 -19.622 -24.907 1.00 54.12 113 ALA A N 1
ATOM 922 C CA . ALA A 1 113 ? 29.244 -18.928 -25.959 1.00 54.12 113 ALA A CA 1
ATOM 923 C C . ALA A 1 113 ? 28.682 -17.523 -26.253 1.00 54.12 113 ALA A C 1
ATOM 925 O O . ALA A 1 113 ? 28.052 -17.302 -27.285 1.00 54.12 113 ALA A O 1
ATOM 926 N N . VAL A 1 114 ? 28.901 -16.543 -25.370 1.00 62.34 114 VAL A N 1
ATOM 927 C CA . VAL A 1 114 ? 28.674 -15.136 -25.750 1.00 62.34 114 VAL A CA 1
ATOM 928 C C . VAL A 1 114 ? 29.871 -14.689 -26.590 1.00 62.34 114 VAL A C 1
ATOM 930 O O . VAL A 1 114 ? 30.976 -14.558 -26.063 1.00 62.34 114 VAL A O 1
ATOM 933 N N . ASN A 1 115 ? 29.678 -14.475 -27.895 1.00 70.38 115 ASN A N 1
ATOM 934 C CA . ASN A 1 115 ? 30.707 -13.892 -28.756 1.00 70.38 115 ASN A CA 1
ATOM 935 C C . ASN A 1 115 ? 31.073 -12.495 -28.220 1.00 70.38 115 ASN A C 1
ATOM 937 O O . ASN A 1 115 ? 30.201 -11.705 -27.852 1.00 70.38 115 ASN A O 1
ATOM 941 N N . LEU A 1 116 ? 32.368 -12.171 -28.176 1.00 72.50 116 LEU A N 1
ATOM 942 C CA . LEU A 1 116 ? 32.881 -10.887 -27.693 1.00 72.50 116 LEU A CA 1
ATOM 943 C C . LEU A 1 116 ? 32.201 -9.689 -28.391 1.00 72.50 116 LEU A C 1
ATOM 945 O O . LEU A 1 116 ? 31.937 -8.670 -27.754 1.00 72.50 116 LEU A O 1
ATOM 949 N N . SER A 1 117 ? 31.860 -9.828 -29.677 1.00 76.00 117 SER A N 1
ATOM 950 C CA . SER A 1 117 ? 31.122 -8.813 -30.444 1.00 76.00 117 SER A CA 1
ATOM 951 C C . SER A 1 117 ? 29.707 -8.554 -29.903 1.00 76.00 117 SER A C 1
ATOM 953 O O . SER A 1 117 ? 29.310 -7.394 -29.773 1.00 76.00 117 SER A O 1
ATOM 955 N N . ASP A 1 118 ? 28.982 -9.601 -29.499 1.00 73.50 118 ASP A N 1
ATOM 956 C CA . ASP A 1 118 ? 27.631 -9.483 -28.934 1.00 73.50 118 ASP A CA 1
ATOM 957 C C . ASP A 1 118 ? 27.653 -8.795 -27.564 1.00 73.50 118 ASP A C 1
ATOM 959 O O . ASP A 1 118 ? 26.773 -7.990 -27.245 1.00 73.50 118 ASP A O 1
ATOM 963 N N . PHE A 1 119 ? 28.698 -9.050 -26.766 1.00 73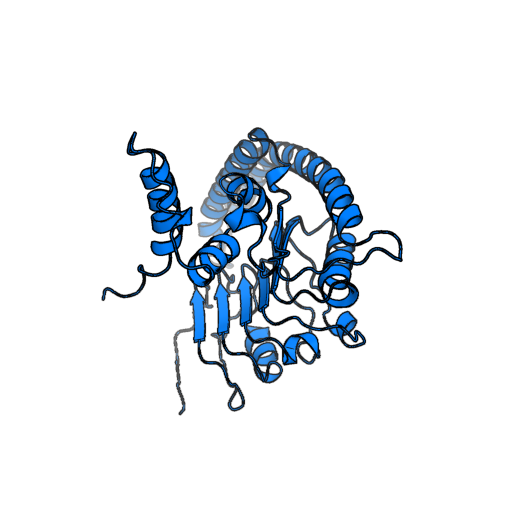.81 119 PHE A N 1
ATOM 964 C CA . PHE A 1 119 ? 28.914 -8.367 -25.490 1.00 73.81 119 PHE A CA 1
ATOM 965 C C . PHE A 1 119 ? 29.089 -6.851 -25.673 1.00 73.81 119 PHE A C 1
ATOM 967 O O . PHE A 1 119 ? 28.436 -6.068 -24.977 1.00 73.81 119 PHE A O 1
ATOM 974 N N . TYR A 1 120 ? 29.931 -6.420 -26.620 1.00 78.38 120 TYR A N 1
ATOM 975 C CA . TYR A 1 120 ? 30.130 -4.992 -26.895 1.00 78.38 120 TYR A CA 1
ATOM 976 C C . TYR A 1 120 ? 28.883 -4.334 -27.498 1.00 78.38 120 TYR A C 1
ATOM 978 O O . TYR A 1 120 ? 28.512 -3.247 -27.058 1.00 78.38 120 TYR A O 1
ATOM 986 N N . ALA A 1 121 ? 28.166 -5.006 -28.404 1.00 78.38 121 ALA A N 1
ATOM 987 C CA . ALA A 1 121 ? 26.898 -4.502 -28.937 1.00 78.38 121 ALA A CA 1
ATOM 988 C C . ALA A 1 121 ? 25.837 -4.311 -27.833 1.00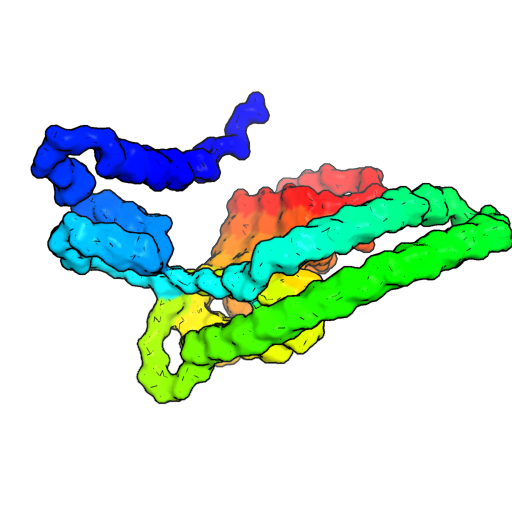 78.38 121 ALA A C 1
ATOM 990 O O . ALA A 1 121 ? 25.114 -3.312 -27.818 1.00 78.38 121 ALA A O 1
ATOM 991 N N . MET A 1 122 ? 25.762 -5.234 -26.865 1.00 76.19 122 MET A N 1
ATOM 992 C CA . MET A 1 122 ? 24.876 -5.102 -25.703 1.00 76.19 122 MET A CA 1
ATOM 993 C C . MET A 1 122 ? 25.308 -3.959 -24.774 1.00 76.19 122 MET A C 1
ATOM 995 O O . MET A 1 122 ? 24.462 -3.230 -24.247 1.00 76.19 122 MET A O 1
ATOM 999 N N . LYS A 1 123 ? 26.618 -3.768 -24.585 1.00 80.62 123 LYS A N 1
ATOM 1000 C CA . LYS A 1 123 ? 27.165 -2.650 -23.809 1.00 80.62 123 LYS A CA 1
ATOM 1001 C C . LYS A 1 123 ? 26.827 -1.299 -24.447 1.00 80.62 123 LYS A C 1
ATOM 1003 O O . LYS A 1 123 ? 26.346 -0.416 -23.743 1.00 80.62 123 LYS A O 1
ATOM 1008 N N . ASP A 1 124 ? 26.974 -1.159 -25.761 1.00 83.88 124 ASP A N 1
ATOM 1009 C CA . ASP A 1 124 ? 26.629 0.076 -26.476 1.00 83.88 124 ASP A CA 1
ATOM 1010 C C . ASP A 1 124 ? 25.133 0.401 -26.373 1.00 83.88 124 ASP A C 1
ATOM 1012 O O . ASP A 1 124 ? 24.754 1.549 -26.116 1.00 83.88 124 ASP A O 1
ATOM 1016 N N . LYS A 1 125 ? 24.266 -0.615 -26.486 1.00 81.50 125 LYS A N 1
ATOM 1017 C CA . LYS A 1 125 ? 22.820 -0.466 -26.246 1.00 81.50 125 LYS A CA 1
ATOM 1018 C C . LYS A 1 125 ? 22.521 -0.041 -24.808 1.00 81.50 125 LYS A C 1
ATOM 1020 O O . LYS A 1 125 ? 21.704 0.854 -24.588 1.00 81.50 125 LYS A O 1
ATOM 1025 N N . MET A 1 126 ? 23.197 -0.638 -23.825 1.00 81.12 126 MET A N 1
ATOM 1026 C CA . MET A 1 126 ? 23.080 -0.262 -22.413 1.00 81.12 126 MET A CA 1
ATOM 1027 C C . MET A 1 126 ? 23.507 1.193 -22.178 1.00 81.12 126 MET A C 1
ATOM 1029 O O . MET A 1 126 ? 22.823 1.934 -21.464 1.00 81.12 126 MET A O 1
ATOM 1033 N N . ASP A 1 127 ? 24.589 1.636 -22.813 1.00 85.44 127 ASP A N 1
ATOM 1034 C CA . ASP A 1 127 ? 25.066 3.015 -22.730 1.00 85.44 127 ASP A CA 1
ATOM 1035 C C . ASP A 1 127 ? 24.080 3.985 -23.394 1.00 85.44 127 ASP A C 1
ATOM 1037 O O . ASP A 1 127 ? 23.746 5.028 -22.820 1.00 85.44 127 ASP A O 1
ATOM 1041 N N . GLN A 1 128 ? 23.540 3.637 -24.565 1.00 85.19 128 GLN A N 1
ATOM 1042 C CA . GLN A 1 128 ? 22.518 4.430 -25.250 1.00 85.19 128 GLN A CA 1
ATOM 1043 C C . GLN A 1 128 ? 21.234 4.549 -24.416 1.00 85.19 128 GLN A C 1
ATOM 1045 O O . GLN A 1 128 ? 20.684 5.647 -24.263 1.00 85.19 128 GLN A O 1
ATOM 1050 N N . TRP A 1 129 ? 20.778 3.442 -23.831 1.00 84.25 129 TRP A N 1
ATOM 1051 C CA . TRP A 1 129 ? 19.637 3.419 -22.922 1.00 84.25 129 TRP A CA 1
ATOM 1052 C C . TRP A 1 129 ? 19.888 4.293 -21.692 1.00 84.25 129 TRP A C 1
ATOM 1054 O O . TRP A 1 129 ? 19.060 5.140 -21.346 1.00 84.25 129 TRP A O 1
ATOM 1064 N N . THR A 1 130 ? 21.071 4.175 -21.086 1.00 85.12 130 THR A N 1
ATOM 1065 C CA . THR A 1 130 ? 21.471 4.978 -19.925 1.00 85.12 130 THR A CA 1
ATOM 1066 C C . THR A 1 130 ? 21.441 6.474 -20.247 1.00 85.12 130 THR A C 1
ATOM 1068 O O . THR A 1 130 ? 20.908 7.257 -19.457 1.00 85.12 130 THR A O 1
ATOM 1071 N N . ARG A 1 131 ? 21.924 6.891 -21.428 1.00 87.12 131 ARG A N 1
ATOM 1072 C CA . ARG A 1 131 ? 21.864 8.297 -21.876 1.00 87.12 131 ARG A CA 1
ATOM 1073 C C . ARG A 1 131 ? 20.428 8.810 -22.012 1.00 87.12 131 ARG A C 1
ATOM 1075 O O . ARG A 1 131 ? 20.164 9.948 -21.634 1.00 87.12 131 ARG A O 1
ATOM 1082 N N . ARG A 1 132 ? 19.496 7.982 -22.500 1.00 84.94 132 ARG A N 1
ATOM 1083 C CA . ARG A 1 132 ? 18.071 8.346 -22.643 1.00 84.94 132 ARG A CA 1
ATOM 1084 C C . ARG A 1 132 ? 17.329 8.393 -21.305 1.00 84.94 132 ARG A C 1
ATOM 1086 O O . ARG A 1 132 ? 16.556 9.316 -21.060 1.00 84.94 132 ARG A O 1
ATOM 1093 N N . ILE A 1 133 ? 17.563 7.422 -20.424 1.00 87.88 133 ILE A N 1
ATOM 1094 C CA . ILE A 1 133 ? 16.809 7.258 -19.171 1.00 87.88 133 ILE A CA 1
ATOM 1095 C C . ILE A 1 133 ? 17.300 8.166 -18.046 1.00 87.88 133 ILE A C 1
ATOM 1097 O O . ILE A 1 133 ? 16.497 8.605 -17.217 1.00 87.88 133 ILE A O 1
ATOM 1101 N N . ARG A 1 134 ? 18.600 8.469 -17.990 1.00 88.19 134 ARG A N 1
ATOM 1102 C CA . ARG A 1 134 ? 19.188 9.300 -16.930 1.00 88.19 134 ARG A CA 1
ATOM 1103 C C . ARG A 1 134 ? 18.493 10.662 -16.749 1.00 88.19 134 ARG A C 1
ATOM 1105 O O . ARG A 1 134 ? 18.128 10.957 -15.609 1.00 88.19 134 ARG A O 1
ATOM 1112 N N . PRO A 1 135 ? 18.246 11.478 -17.796 1.00 90.06 135 PRO A N 1
ATOM 1113 C CA . PRO A 1 135 ? 17.559 12.760 -17.627 1.00 90.06 135 PRO A CA 1
ATOM 1114 C C . PRO A 1 135 ? 16.097 12.593 -17.189 1.00 90.06 135 PRO A C 1
ATOM 1116 O O . PRO A 1 135 ? 15.638 13.329 -16.316 1.00 90.06 135 PRO A O 1
ATOM 1119 N N . LEU A 1 136 ? 15.384 11.593 -17.727 1.00 89.62 136 LEU A N 1
ATOM 1120 C CA . LEU A 1 136 ? 14.005 11.283 -17.327 1.00 89.62 136 LEU A CA 1
ATOM 1121 C C . LEU A 1 136 ? 13.940 10.918 -15.841 1.00 89.62 136 LEU A C 1
ATOM 1123 O O . LEU A 1 136 ? 13.113 11.445 -15.103 1.00 89.62 136 LEU A O 1
ATOM 1127 N N . THR A 1 137 ? 14.863 10.067 -15.393 1.00 90.69 137 THR A N 1
ATOM 1128 C CA . THR A 1 137 ? 14.962 9.632 -13.996 1.00 90.69 137 THR A CA 1
ATOM 1129 C C . THR A 1 137 ? 15.252 10.819 -13.080 1.00 90.69 137 THR A C 1
ATOM 1131 O O . THR A 1 137 ? 14.550 11.010 -12.093 1.00 90.69 137 THR A O 1
ATOM 1134 N N . ALA A 1 138 ? 16.218 11.675 -13.429 1.00 91.38 138 ALA A N 1
ATOM 1135 C CA . ALA A 1 138 ? 16.547 12.863 -12.639 1.00 91.38 138 ALA A CA 1
ATOM 1136 C C . ALA A 1 138 ? 15.360 13.839 -12.513 1.00 91.38 138 ALA A C 1
ATOM 1138 O O . ALA A 1 138 ? 15.118 14.406 -11.442 1.00 91.38 138 ALA A O 1
ATOM 1139 N N . ALA A 1 139 ? 14.597 14.021 -13.593 1.00 92.88 139 ALA A N 1
ATOM 1140 C CA . ALA A 1 139 ? 13.404 14.859 -13.591 1.00 92.88 139 ALA A CA 1
ATOM 1141 C C . ALA A 1 139 ? 12.267 14.249 -12.749 1.00 92.88 139 ALA A C 1
ATOM 1143 O O . ALA A 1 139 ? 11.679 14.961 -11.931 1.00 92.88 139 ALA A O 1
ATOM 1144 N N . LEU A 1 140 ? 12.003 12.942 -12.871 1.00 92.06 140 LEU A N 1
ATOM 1145 C CA . LEU A 1 140 ? 11.042 12.224 -12.022 1.00 92.06 140 LEU A CA 1
ATOM 1146 C C . LEU A 1 140 ? 11.408 12.353 -10.541 1.00 92.06 140 LEU A C 1
ATOM 1148 O O . LEU A 1 140 ? 10.581 12.783 -9.740 1.00 92.06 140 LEU A O 1
ATOM 1152 N N . GLU A 1 141 ? 12.670 12.110 -10.184 1.00 91.31 141 GLU A N 1
ATOM 1153 C CA . GLU A 1 141 ? 13.146 12.227 -8.804 1.00 91.31 141 GLU A CA 1
ATOM 1154 C C . GLU A 1 141 ? 13.003 13.648 -8.233 1.00 91.31 141 GLU A C 1
ATOM 1156 O O . GLU A 1 141 ? 12.903 13.831 -7.015 1.00 91.31 141 GLU A O 1
ATOM 1161 N N . ARG A 1 142 ? 13.027 14.688 -9.075 1.00 92.81 142 ARG A N 1
ATOM 1162 C CA . ARG A 1 142 ? 12.779 16.068 -8.632 1.00 92.81 142 ARG A CA 1
ATOM 1163 C C . ARG A 1 142 ? 11.315 16.265 -8.241 1.00 92.81 142 ARG A C 1
ATOM 1165 O O . ARG A 1 142 ? 11.066 16.839 -7.179 1.00 92.81 142 ARG A O 1
ATOM 1172 N N . TYR A 1 143 ? 10.382 15.770 -9.054 1.00 93.75 143 TYR A N 1
ATOM 1173 C CA . TYR A 1 143 ? 8.949 15.805 -8.748 1.00 93.75 143 TYR A CA 1
ATOM 1174 C C . TYR A 1 143 ? 8.616 14.967 -7.514 1.00 93.75 143 TYR A C 1
ATOM 1176 O O . TYR A 1 143 ? 7.947 15.463 -6.613 1.00 93.75 143 TYR A O 1
ATOM 1184 N N . GLU A 1 144 ? 9.158 13.753 -7.417 1.00 92.81 144 GLU A N 1
ATOM 1185 C CA . GLU A 1 144 ? 8.937 12.861 -6.273 1.00 92.81 144 GLU A CA 1
ATOM 1186 C C . GLU A 1 144 ? 9.454 13.474 -4.970 1.00 92.81 144 GLU A C 1
ATOM 1188 O O . GLU A 1 144 ? 8.752 13.469 -3.962 1.00 92.81 144 GLU A O 1
ATOM 1193 N N . ARG A 1 145 ? 10.651 14.080 -4.977 1.00 93.06 145 ARG A N 1
ATOM 1194 C CA . ARG A 1 145 ? 11.174 14.790 -3.798 1.00 93.06 145 ARG A CA 1
ATOM 1195 C C . ARG A 1 145 ? 10.303 15.970 -3.394 1.00 93.06 145 ARG A C 1
ATOM 1197 O O . ARG A 1 145 ? 10.126 16.205 -2.202 1.00 93.06 145 ARG A O 1
ATOM 1204 N N . TRP A 1 146 ? 9.813 16.740 -4.361 1.00 93.25 146 TRP A N 1
ATOM 1205 C CA . TRP A 1 146 ? 8.931 17.867 -4.076 1.00 93.25 146 TRP A CA 1
ATOM 1206 C C . TRP A 1 146 ? 7.605 17.391 -3.474 1.00 93.25 146 TRP A C 1
ATOM 1208 O O . TRP A 1 146 ? 7.253 17.840 -2.384 1.00 93.25 146 TRP A O 1
ATOM 1218 N N . ALA A 1 147 ? 6.944 16.420 -4.108 1.00 93.12 147 ALA A N 1
ATOM 1219 C CA . ALA A 1 147 ? 5.677 15.868 -3.637 1.00 93.12 147 ALA A CA 1
ATOM 1220 C C . ALA A 1 147 ? 5.827 15.256 -2.242 1.00 93.12 147 ALA A C 1
ATOM 1222 O O . ALA A 1 147 ? 5.033 15.550 -1.354 1.00 93.12 147 ALA A O 1
ATOM 1223 N N . MET A 1 148 ? 6.902 14.500 -2.000 1.00 93.81 148 MET A N 1
ATOM 1224 C CA . MET A 1 148 ? 7.146 13.885 -0.696 1.00 93.81 148 MET A CA 1
ATOM 1225 C C . MET A 1 148 ? 7.365 14.893 0.424 1.00 93.81 148 MET A C 1
ATOM 1227 O O . MET A 1 148 ? 6.889 14.654 1.526 1.00 93.81 148 MET A O 1
ATOM 1231 N N . ARG A 1 149 ? 8.016 16.038 0.181 1.00 92.12 149 ARG A N 1
ATOM 1232 C CA . ARG A 1 149 ? 8.149 17.074 1.224 1.00 92.12 149 ARG A CA 1
ATOM 1233 C C . ARG A 1 149 ? 6.786 17.598 1.682 1.00 92.12 149 ARG A C 1
ATOM 1235 O O . ARG A 1 149 ? 6.560 17.750 2.880 1.00 92.12 149 ARG A O 1
ATOM 1242 N N . HIS A 1 150 ? 5.875 17.840 0.742 1.00 91.19 150 HIS A N 1
ATOM 1243 C CA . HIS A 1 150 ? 4.511 18.267 1.060 1.00 91.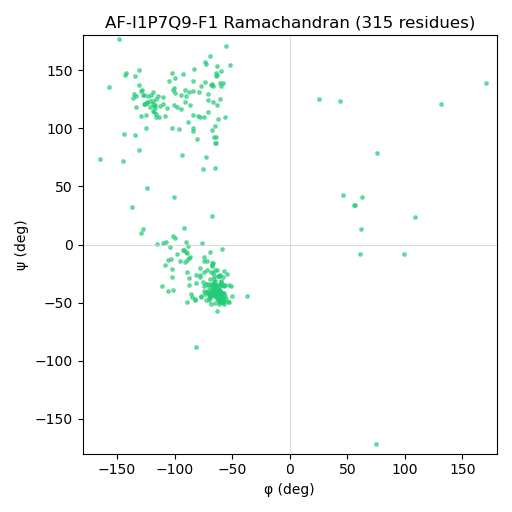19 150 HIS A CA 1
ATOM 1244 C C . HIS A 1 150 ? 3.687 17.136 1.683 1.00 91.19 150 HIS A C 1
ATOM 1246 O O . HIS A 1 150 ? 2.971 17.366 2.656 1.00 91.19 150 HIS A O 1
ATOM 1252 N N . TYR A 1 151 ? 3.830 15.916 1.163 1.00 92.56 151 TYR A N 1
ATOM 1253 C CA . TYR A 1 151 ? 3.160 14.724 1.670 1.00 92.56 151 TYR A CA 1
ATOM 1254 C C . TYR A 1 151 ? 3.534 14.449 3.126 1.00 92.56 151 TYR A C 1
ATOM 1256 O O . TYR A 1 151 ? 2.649 14.317 3.963 1.00 92.56 151 TYR A O 1
ATOM 1264 N N . VAL A 1 152 ? 4.833 14.458 3.450 1.00 92.44 152 VAL A N 1
ATOM 1265 C CA . VAL A 1 152 ? 5.334 14.267 4.817 1.00 92.44 152 VAL A CA 1
ATOM 1266 C C . VAL A 1 152 ? 4.756 15.318 5.748 1.00 92.44 152 VAL A C 1
ATOM 1268 O O . VAL A 1 152 ? 4.176 14.960 6.763 1.00 92.44 152 VAL A O 1
ATOM 1271 N N . LYS A 1 153 ? 4.813 16.604 5.377 1.00 87.56 153 LYS A N 1
ATOM 1272 C CA . LYS A 1 153 ? 4.238 17.679 6.197 1.00 87.56 153 LYS A CA 1
ATOM 1273 C C . LYS A 1 153 ? 2.744 17.462 6.465 1.00 87.56 153 LYS A C 1
ATOM 1275 O O . LYS A 1 153 ? 2.285 17.691 7.580 1.00 87.56 153 LYS A O 1
AT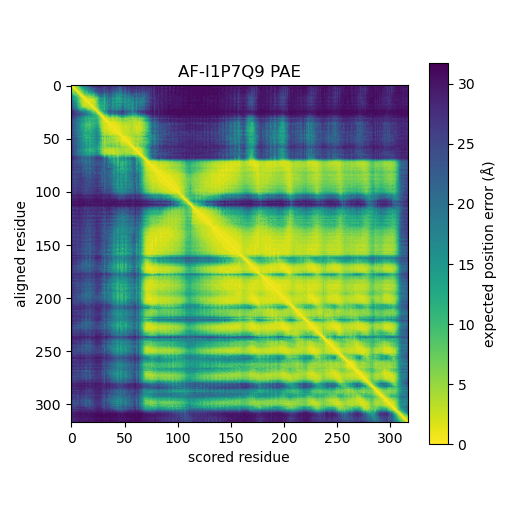OM 1280 N N . ARG A 1 154 ? 1.990 17.022 5.452 1.00 89.81 154 ARG A N 1
ATOM 1281 C CA . ARG A 1 154 ? 0.546 16.765 5.556 1.00 89.81 154 ARG A CA 1
ATOM 1282 C C . ARG A 1 154 ? 0.237 15.555 6.440 1.00 89.81 154 ARG A C 1
ATOM 1284 O O . ARG A 1 154 ? -0.655 15.645 7.278 1.00 89.81 154 ARG A O 1
ATOM 1291 N N . VAL A 1 155 ? 0.952 14.446 6.257 1.00 91.00 155 VAL A N 1
ATOM 1292 C CA . VAL A 1 155 ? 0.734 13.210 7.020 1.00 91.00 155 VAL A CA 1
ATOM 1293 C C . VAL A 1 155 ? 1.230 13.356 8.457 1.00 91.00 155 VAL A C 1
ATOM 1295 O O . VAL A 1 155 ? 0.519 12.950 9.368 1.00 91.00 155 VAL A O 1
ATOM 1298 N N . ASP A 1 156 ? 2.377 13.998 8.688 1.00 90.50 156 ASP A N 1
ATOM 1299 C CA . ASP A 1 156 ? 2.897 14.259 10.036 1.00 90.50 156 ASP A CA 1
ATOM 1300 C C . ASP A 1 156 ? 1.946 15.164 10.825 1.00 90.50 156 ASP A C 1
ATOM 1302 O O . ASP A 1 156 ? 1.592 14.837 11.952 1.00 90.50 156 ASP A O 1
ATOM 1306 N N . ALA A 1 157 ? 1.445 16.249 10.223 1.00 86.00 157 ALA A N 1
ATOM 1307 C CA . ALA A 1 157 ? 0.468 17.119 10.884 1.00 86.00 157 ALA A CA 1
ATOM 1308 C C . ALA A 1 157 ? -0.832 16.385 11.266 1.00 86.00 157 ALA A C 1
ATOM 1310 O O . ALA A 1 157 ? -1.525 16.792 12.198 1.00 86.00 157 ALA A O 1
ATOM 1311 N N . PHE A 1 158 ? -1.172 15.316 10.541 1.00 87.50 158 PHE A N 1
ATOM 1312 C CA . PHE A 1 158 ? -2.376 14.529 10.778 1.00 87.50 158 PHE A CA 1
ATOM 1313 C C . PHE A 1 158 ? -2.159 13.390 11.787 1.00 87.50 158 PHE A C 1
ATOM 1315 O O . PHE A 1 158 ? -2.937 13.257 12.731 1.00 87.50 158 PHE A O 1
ATOM 1322 N N . LEU A 1 159 ? -1.113 12.577 11.604 1.00 89.19 159 LEU A N 1
ATOM 1323 C CA . LEU A 1 159 ? -0.841 11.379 12.407 1.00 89.19 159 LEU A CA 1
ATOM 1324 C C . LEU A 1 159 ? 0.009 11.649 13.649 1.00 89.19 159 LEU A C 1
ATOM 1326 O O . LEU A 1 159 ? -0.046 10.859 14.591 1.00 89.19 159 LEU A O 1
ATOM 1330 N N . LEU A 1 160 ? 0.795 12.724 13.657 1.00 89.31 160 LEU A N 1
ATOM 1331 C CA . LEU A 1 160 ? 1.739 13.067 14.722 1.00 89.31 160 LEU A CA 1
ATOM 1332 C C . LEU A 1 160 ? 1.475 14.477 15.299 1.00 89.31 160 LEU A C 1
ATOM 1334 O O . LEU A 1 160 ? 2.412 15.271 15.407 1.00 89.31 160 LEU A O 1
ATOM 1338 N N . PRO A 1 161 ? 0.222 14.834 15.653 1.00 84.38 161 PRO A N 1
ATOM 1339 C CA . PRO A 1 161 ? -0.060 16.098 16.315 1.00 84.38 161 PRO A CA 1
ATOM 1340 C C . PRO A 1 161 ? 0.502 16.103 17.750 1.00 84.38 161 PRO A C 1
ATOM 1342 O O . PRO A 1 161 ? 0.738 15.028 18.313 1.00 84.38 161 PRO A O 1
ATOM 1345 N N . PRO A 1 162 ? 0.654 17.290 18.367 1.00 83.12 162 PRO A N 1
ATOM 1346 C CA . PRO A 1 162 ? 0.962 17.415 19.789 1.00 83.12 162 PRO A CA 1
ATOM 1347 C C . PRO A 1 162 ? -0.014 16.615 20.663 1.00 83.12 162 PRO A C 1
ATOM 1349 O O . PRO A 1 162 ? -1.157 16.348 20.271 1.00 83.12 162 PRO A O 1
ATOM 1352 N N . ASP A 1 163 ? 0.440 16.227 21.851 1.00 76.88 163 ASP A N 1
ATOM 1353 C CA . ASP A 1 163 ? -0.370 15.450 22.786 1.00 76.88 163 ASP A CA 1
ATOM 1354 C C . ASP A 1 163 ? -1.600 16.242 23.267 1.00 76.88 163 ASP A C 1
ATOM 1356 O O . ASP A 1 163 ? -1.585 17.469 23.341 1.00 76.88 163 ASP A O 1
ATOM 1360 N N . GLY A 1 164 ? -2.701 15.527 23.524 1.00 67.69 164 GLY A N 1
ATOM 1361 C CA . GLY A 1 164 ? -4.011 16.107 23.857 1.00 67.69 164 GLY A CA 1
ATOM 1362 C C . GLY A 1 164 ? -5.001 16.193 22.687 1.00 67.69 164 GLY A C 1
ATOM 1363 O O . GLY A 1 164 ? -6.181 16.466 22.895 1.00 67.69 164 GLY A O 1
ATOM 1364 N N . VAL A 1 165 ? -4.571 15.905 21.454 1.00 73.44 165 VAL A N 1
ATOM 1365 C CA . VAL A 1 165 ? -5.483 15.791 20.305 1.00 73.44 165 VAL A CA 1
ATOM 1366 C C . VAL A 1 165 ? -6.090 14.389 20.246 1.00 73.44 165 VAL A C 1
ATOM 1368 O O . VAL A 1 165 ? -5.407 13.424 19.902 1.00 73.44 165 VAL A O 1
ATOM 1371 N N . HIS A 1 166 ? -7.394 14.286 20.504 1.00 68.62 166 HIS A N 1
ATOM 1372 C CA . HIS A 1 166 ? -8.156 13.051 20.320 1.00 68.62 166 HIS A CA 1
ATOM 1373 C C . HIS A 1 166 ? -8.835 13.026 18.948 1.00 68.62 166 HIS A C 1
ATOM 1375 O O . HIS A 1 166 ? -9.519 13.968 18.549 1.00 68.62 166 HIS A O 1
ATOM 1381 N N . ARG A 1 167 ? -8.639 11.932 18.214 1.00 75.00 167 ARG A N 1
ATOM 1382 C CA . ARG A 1 167 ? -9.304 11.635 16.942 1.00 75.00 167 ARG A CA 1
ATOM 1383 C C . ARG A 1 167 ? -9.573 10.141 16.899 1.00 75.00 167 ARG A C 1
ATOM 1385 O O . ARG A 1 167 ? -8.771 9.356 17.396 1.00 75.00 167 ARG A O 1
ATOM 1392 N N . THR A 1 168 ? -10.676 9.757 16.279 1.00 77.50 168 THR A N 1
ATOM 1393 C CA . THR A 1 168 ? -10.936 8.366 15.921 1.00 77.50 168 THR A CA 1
ATOM 1394 C C . THR A 1 168 ? -10.611 8.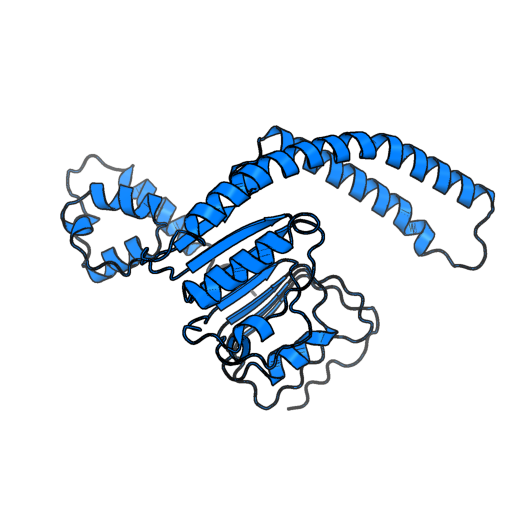199 14.444 1.00 77.50 168 THR A C 1
ATOM 1396 O O . THR A 1 168 ? -10.959 9.056 13.635 1.00 77.50 168 THR A O 1
ATOM 1399 N N . ILE A 1 169 ? -9.902 7.132 14.082 1.00 85.69 169 ILE A N 1
ATOM 1400 C CA . ILE A 1 169 ? -9.606 6.795 12.687 1.00 85.69 169 ILE A CA 1
ATOM 1401 C C . ILE A 1 169 ? -9.993 5.338 12.497 1.00 85.69 169 ILE A C 1
ATOM 1403 O O . ILE A 1 169 ? -9.351 4.452 13.043 1.00 85.69 169 ILE A O 1
ATOM 1407 N N . GLN A 1 170 ? -11.047 5.083 11.735 1.00 86.94 170 GLN A N 1
ATOM 1408 C CA . GLN A 1 170 ? -11.490 3.723 11.466 1.00 86.94 170 GLN A CA 1
ATOM 1409 C C . GLN A 1 170 ? -10.726 3.131 10.285 1.00 86.94 170 GLN A C 1
ATOM 1411 O O . GLN A 1 170 ? -10.252 1.996 10.358 1.00 86.94 170 GLN A O 1
ATOM 1416 N N . LYS A 1 171 ? -10.589 3.916 9.209 1.00 89.94 171 LYS A N 1
ATOM 1417 C CA . LYS A 1 171 ? -9.925 3.499 7.977 1.00 89.94 171 LYS A CA 1
ATOM 1418 C C . LYS A 1 171 ? -8.878 4.515 7.551 1.00 89.94 171 LYS A C 1
ATOM 1420 O O . LYS A 1 171 ? -9.147 5.711 7.472 1.00 89.94 171 LYS A O 1
ATOM 1425 N N . LEU A 1 172 ? -7.688 4.037 7.225 1.00 93.06 172 LEU A N 1
ATOM 1426 C CA . LEU A 1 172 ? -6.608 4.883 6.745 1.00 93.06 172 LEU A CA 1
ATOM 1427 C C . LEU A 1 172 ? -5.910 4.230 5.561 1.00 93.06 172 LEU A C 1
ATOM 1429 O O . LEU A 1 172 ? -5.416 3.107 5.656 1.00 93.06 172 LEU A O 1
ATOM 1433 N N . ARG A 1 173 ? -5.829 4.974 4.462 1.00 94.12 173 ARG A N 1
ATOM 1434 C CA . ARG A 1 173 ? -5.046 4.621 3.287 1.00 94.12 173 ARG A CA 1
ATOM 1435 C C . ARG A 1 173 ? -3.910 5.618 3.106 1.00 94.12 173 ARG A C 1
ATOM 1437 O O . ARG A 1 173 ? -4.132 6.825 3.086 1.00 94.12 173 ARG A O 1
ATOM 1444 N N . LEU A 1 174 ? -2.694 5.098 2.978 1.00 94.69 174 LEU A N 1
ATOM 1445 C CA . LEU A 1 174 ? -1.487 5.863 2.688 1.00 94.69 174 LEU A CA 1
ATOM 1446 C C . LEU A 1 174 ? -0.861 5.332 1.395 1.00 94.69 174 LEU A C 1
ATOM 1448 O O . LEU A 1 174 ? -0.425 4.183 1.343 1.00 94.69 174 LEU A O 1
ATOM 1452 N N . GLN A 1 175 ? -0.765 6.170 0.366 1.00 93.94 175 GLN A N 1
ATOM 1453 C CA . GLN A 1 175 ? -0.027 5.888 -0.864 1.00 93.94 175 GLN A CA 1
ATOM 1454 C C . GLN A 1 175 ? 1.192 6.812 -0.960 1.00 93.94 175 GLN A C 1
ATOM 1456 O O . GLN A 1 175 ? 1.064 8.033 -0.989 1.00 93.94 175 GLN A O 1
ATOM 1461 N N . THR A 1 176 ? 2.389 6.228 -1.004 1.00 92.62 176 THR A N 1
ATOM 1462 C CA . THR A 1 176 ? 3.661 6.948 -0.840 1.00 92.62 176 THR A CA 1
ATOM 1463 C C . THR A 1 176 ? 4.806 6.330 -1.652 1.00 92.62 176 THR A C 1
ATOM 1465 O O . THR A 1 176 ? 4.636 5.288 -2.277 1.00 92.62 176 THR A O 1
ATOM 1468 N N . PHE A 1 177 ? 5.991 6.947 -1.631 1.00 90.06 177 PHE A N 1
ATOM 1469 C CA . PHE A 1 177 ? 7.220 6.415 -2.237 1.00 90.06 177 PHE A CA 1
ATOM 1470 C C . PHE A 1 177 ? 8.131 5.761 -1.187 1.00 90.06 177 PHE A C 1
ATOM 1472 O O . PHE A 1 177 ? 8.278 6.282 -0.087 1.00 90.06 177 PHE A O 1
ATOM 1479 N N . GLY A 1 178 ? 8.806 4.661 -1.537 1.00 79.50 178 GLY A N 1
ATOM 1480 C CA . GLY A 1 178 ? 9.616 3.867 -0.596 1.00 79.50 178 GLY A CA 1
ATOM 1481 C C . GLY A 1 178 ? 11.030 4.396 -0.312 1.00 79.50 178 GLY A C 1
ATOM 1482 O O . GLY A 1 178 ? 11.267 5.117 0.652 1.00 79.50 178 GLY A O 1
ATOM 1483 N N . ARG A 1 179 ? 12.006 3.987 -1.138 1.00 73.00 179 ARG A N 1
ATOM 1484 C CA . ARG A 1 179 ? 13.463 3.921 -0.862 1.00 73.00 179 ARG A CA 1
ATOM 1485 C C . ARG A 1 179 ? 14.074 5.046 -0.014 1.00 73.00 179 ARG A C 1
ATOM 1487 O O . ARG A 1 179 ? 14.902 4.751 0.839 1.00 73.00 179 ARG A O 1
ATOM 1494 N N . LYS A 1 180 ? 13.730 6.311 -0.268 1.00 80.00 180 LYS A N 1
ATOM 1495 C CA . LYS A 1 180 ? 14.336 7.484 0.397 1.00 80.00 180 LYS A CA 1
ATOM 1496 C C . LYS A 1 180 ? 13.569 7.945 1.650 1.00 80.00 180 LYS A C 1
ATOM 1498 O O . LYS A 1 180 ? 14.029 8.850 2.333 1.00 80.00 180 LYS A O 1
ATOM 1503 N N . TRP A 1 181 ? 12.423 7.336 1.956 1.00 84.81 181 TRP A N 1
ATOM 1504 C CA . TRP A 1 181 ? 11.440 7.855 2.916 1.00 84.81 181 TRP A CA 1
ATOM 1505 C C . TRP A 1 181 ? 11.003 6.832 3.969 1.00 84.81 181 TRP A C 1
ATOM 1507 O O . TRP A 1 181 ? 10.078 7.094 4.733 1.00 84.81 181 TRP A O 1
ATOM 1517 N N . ASN A 1 182 ? 11.680 5.682 4.052 1.00 81.94 182 ASN A N 1
ATOM 1518 C CA . ASN A 1 182 ? 11.286 4.575 4.932 1.00 81.94 182 ASN A CA 1
ATOM 1519 C C . ASN A 1 182 ? 11.171 4.975 6.410 1.00 81.94 182 ASN A C 1
ATOM 1521 O O . ASN A 1 182 ? 10.276 4.485 7.090 1.00 81.94 182 ASN A O 1
ATOM 1525 N N . GLN A 1 183 ? 12.015 5.896 6.891 1.00 86.38 183 GLN A N 1
ATOM 1526 C CA . GLN A 1 183 ? 11.929 6.405 8.266 1.00 86.38 183 GLN A CA 1
ATOM 1527 C C . GLN A 1 183 ? 10.560 7.036 8.571 1.00 86.38 183 GLN A C 1
ATOM 1529 O O . GLN A 1 183 ? 10.046 6.911 9.678 1.00 86.38 183 GLN A O 1
ATOM 1534 N N . PHE A 1 184 ? 9.945 7.690 7.581 1.00 89.56 184 PHE A N 1
ATOM 1535 C CA . PHE A 1 184 ? 8.625 8.291 7.726 1.00 89.56 184 PHE A CA 1
ATOM 1536 C C . PHE A 1 184 ? 7.539 7.224 7.662 1.00 89.56 184 PHE A C 1
ATOM 1538 O O . PHE A 1 184 ? 6.667 7.202 8.522 1.00 89.56 184 PHE A O 1
ATOM 1545 N N . ILE A 1 185 ? 7.646 6.285 6.714 1.00 88.56 185 ILE A N 1
ATOM 1546 C CA . ILE A 1 185 ? 6.707 5.160 6.584 1.00 88.56 185 ILE A CA 1
ATOM 1547 C C . ILE A 1 185 ? 6.627 4.384 7.898 1.00 88.56 185 ILE A C 1
ATOM 1549 O O . ILE A 1 185 ? 5.531 4.136 8.389 1.00 88.56 185 ILE A O 1
ATOM 1553 N N . GLN A 1 186 ? 7.774 4.058 8.503 1.00 88.00 186 GLN A N 1
ATOM 1554 C CA . GLN A 1 186 ? 7.807 3.342 9.775 1.00 88.00 186 GLN A CA 1
ATOM 1555 C C . GLN A 1 186 ? 7.052 4.103 10.871 1.00 88.00 186 GLN A C 1
ATOM 1557 O O . GLN A 1 186 ? 6.180 3.539 11.528 1.00 88.00 186 GLN A O 1
ATOM 1562 N N . ARG A 1 187 ? 7.326 5.405 11.014 1.00 91.12 187 ARG A N 1
ATOM 1563 C CA . ARG A 1 187 ? 6.645 6.270 11.986 1.00 91.12 187 ARG A CA 1
ATOM 1564 C C . ARG A 1 187 ? 5.142 6.367 11.726 1.00 91.12 187 ARG A C 1
ATOM 1566 O O . ARG A 1 187 ? 4.370 6.318 12.678 1.00 91.12 187 ARG A O 1
ATOM 1573 N N . TRP A 1 188 ? 4.718 6.478 10.468 1.00 93.12 188 TRP A N 1
ATOM 1574 C CA . TRP A 1 188 ? 3.303 6.571 10.101 1.00 93.12 188 TRP A CA 1
ATOM 1575 C C . TRP A 1 188 ? 2.544 5.281 10.373 1.00 93.12 188 TRP A C 1
ATOM 1577 O O . TRP A 1 188 ? 1.442 5.346 10.906 1.00 93.12 188 TRP A O 1
ATOM 1587 N N . VAL A 1 189 ? 3.127 4.122 10.052 1.00 90.94 189 VAL A N 1
ATOM 1588 C CA . VAL A 1 189 ? 2.524 2.813 10.342 1.00 90.94 189 VAL A CA 1
ATOM 1589 C C . VAL A 1 189 ? 2.360 2.636 11.850 1.00 90.94 189 VAL A C 1
ATOM 1591 O O . VAL A 1 189 ? 1.265 2.311 12.308 1.00 90.94 189 VAL A O 1
ATOM 1594 N N . THR A 1 190 ? 3.404 2.936 12.630 1.00 90.69 190 THR A N 1
ATOM 1595 C CA . THR A 1 190 ? 3.332 2.869 14.094 1.00 90.69 190 THR A CA 1
ATOM 1596 C C . THR A 1 190 ? 2.282 3.831 14.642 1.00 90.69 190 THR A C 1
ATOM 1598 O O . THR A 1 190 ? 1.449 3.426 15.442 1.00 90.69 190 THR A O 1
ATOM 1601 N N . ALA A 1 191 ? 2.256 5.088 14.194 1.00 91.56 191 ALA A N 1
ATOM 1602 C CA . ALA A 1 191 ? 1.260 6.053 14.651 1.00 91.56 191 ALA A CA 1
ATOM 1603 C C . ALA A 1 191 ? -0.169 5.620 14.291 1.00 91.56 191 ALA A C 1
ATOM 1605 O O . ALA A 1 191 ? -1.047 5.628 15.149 1.00 91.56 191 ALA A O 1
ATOM 1606 N N . ALA A 1 192 ? -0.407 5.196 13.050 1.00 92.00 192 ALA A N 1
ATOM 1607 C CA . ALA A 1 192 ? -1.715 4.732 12.603 1.00 92.00 192 ALA A CA 1
ATOM 1608 C C . ALA A 1 192 ? -2.229 3.564 13.456 1.00 92.00 192 ALA A C 1
ATOM 1610 O O . ALA A 1 192 ? -3.342 3.616 13.973 1.00 92.00 192 ALA A O 1
ATOM 1611 N N . ILE A 1 193 ? -1.413 2.526 13.636 1.00 90.25 193 ILE A N 1
ATOM 1612 C CA . ILE A 1 193 ? -1.864 1.291 14.282 1.00 90.25 193 ILE A CA 1
ATOM 1613 C C . ILE A 1 193 ? -1.828 1.414 15.808 1.00 90.25 193 ILE A C 1
ATOM 1615 O O . ILE A 1 193 ? -2.804 1.071 16.464 1.00 90.25 193 ILE A O 1
ATOM 1619 N N . ALA A 1 194 ? -0.734 1.916 16.384 1.00 88.88 194 ALA A N 1
ATOM 1620 C CA . ALA A 1 194 ? -0.545 1.937 17.833 1.00 88.88 194 ALA A CA 1
ATOM 1621 C C . ALA A 1 194 ? -1.170 3.154 18.524 1.00 88.88 194 ALA A C 1
ATOM 1623 O O . ALA A 1 194 ? -1.763 3.003 19.591 1.00 88.88 194 ALA A O 1
ATOM 1624 N N . ARG A 1 195 ? -1.030 4.359 17.948 1.00 87.69 195 ARG A N 1
ATOM 1625 C CA . ARG A 1 195 ? -1.555 5.598 18.557 1.00 87.69 195 ARG A CA 1
ATOM 1626 C C . ARG A 1 195 ? -3.037 5.776 18.245 1.00 87.69 195 ARG A C 1
ATOM 1628 O O . ARG A 1 195 ? -3.812 6.062 19.150 1.00 87.69 195 ARG A O 1
ATOM 1635 N N . TRP A 1 196 ? -3.427 5.591 16.984 1.00 88.44 196 TRP A N 1
ATOM 1636 C CA . TRP A 1 196 ? -4.801 5.851 16.538 1.00 88.44 196 TRP A CA 1
ATOM 1637 C C . TRP A 1 196 ? -5.716 4.624 16.524 1.00 88.44 196 TRP A C 1
ATOM 1639 O O . TRP A 1 196 ? -6.929 4.801 16.446 1.00 88.44 196 TRP A O 1
ATOM 1649 N N . GLY A 1 197 ? -5.169 3.409 16.626 1.00 88.25 197 GLY A N 1
ATOM 1650 C CA . GLY A 1 197 ? -5.963 2.182 16.724 1.00 88.25 197 GLY A CA 1
ATOM 1651 C C . GLY A 1 197 ? -6.830 1.913 15.495 1.00 88.25 197 GLY A C 1
ATOM 1652 O O . GLY A 1 197 ? -7.986 1.526 15.642 1.00 88.25 197 GLY A O 1
ATOM 1653 N N . VAL A 1 198 ? -6.304 2.144 14.287 1.00 91.38 198 VAL A N 1
ATOM 1654 C CA . VAL A 1 198 ? -7.073 1.941 13.047 1.00 91.38 198 VAL A CA 1
ATOM 1655 C C . VAL A 1 198 ? -7.539 0.494 12.877 1.00 91.38 198 VAL A C 1
ATOM 1657 O O . VAL A 1 198 ? -6.780 -0.446 13.113 1.00 91.38 198 VAL A O 1
ATOM 1660 N N . GLU A 1 199 ? -8.779 0.308 12.418 1.00 91.06 199 GLU A N 1
ATOM 1661 C CA . GLU A 1 199 ? -9.341 -1.023 12.151 1.00 91.06 199 GLU A CA 1
ATOM 1662 C C . GLU A 1 199 ? -9.022 -1.518 10.733 1.00 91.06 199 GLU A C 1
ATOM 1664 O O . GLU A 1 199 ? -8.822 -2.718 10.518 1.00 91.06 199 GLU A O 1
ATOM 1669 N N . ASP A 1 200 ? -8.975 -0.601 9.765 1.00 91.50 200 ASP A N 1
ATOM 1670 C CA . ASP A 1 200 ? -8.675 -0.872 8.361 1.00 91.50 200 ASP A CA 1
ATOM 1671 C C . ASP A 1 200 ? -7.497 -0.008 7.895 1.00 91.50 200 ASP A C 1
ATOM 1673 O O . ASP A 1 200 ? -7.609 1.214 7.774 1.00 91.50 200 ASP A O 1
ATOM 1677 N N . PHE A 1 201 ? -6.360 -0.646 7.628 1.00 93.69 201 PHE A N 1
ATOM 1678 C CA . PHE A 1 201 ? -5.152 0.037 7.184 1.00 93.69 201 PHE A CA 1
ATOM 1679 C C . PHE A 1 201 ? -4.687 -0.462 5.818 1.00 93.69 201 PHE A C 1
ATOM 1681 O O . PHE A 1 201 ? -4.484 -1.659 5.594 1.00 93.69 201 PHE A O 1
ATOM 1688 N N . GLU A 1 202 ? -4.457 0.481 4.910 1.00 94.31 202 GLU A N 1
ATOM 1689 C CA . GLU A 1 202 ? -3.896 0.227 3.591 1.00 94.31 202 GLU A CA 1
ATOM 1690 C C . GLU A 1 202 ? -2.638 1.065 3.377 1.00 94.31 202 GLU A C 1
ATOM 1692 O O . GLU A 1 202 ? -2.671 2.294 3.412 1.00 94.31 202 GLU A O 1
ATOM 1697 N N . LEU A 1 203 ? -1.525 0.390 3.106 1.00 93.12 203 LEU A N 1
ATOM 1698 C CA . LEU A 1 203 ? -0.258 1.015 2.765 1.00 93.12 203 LEU A CA 1
ATOM 1699 C C . LEU A 1 203 ? 0.144 0.608 1.350 1.00 93.12 203 LEU A C 1
ATOM 1701 O O . LEU A 1 203 ? 0.396 -0.566 1.068 1.00 93.12 203 LEU A O 1
ATOM 1705 N N . ASN A 1 204 ?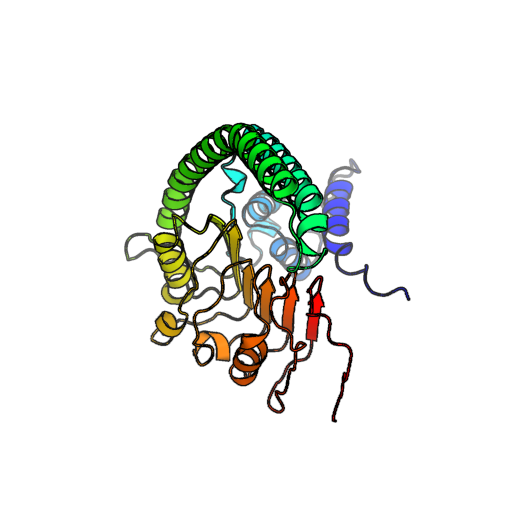 0.244 1.593 0.464 1.00 91.75 204 ASN A N 1
ATOM 1706 C CA . ASN A 1 204 ? 0.720 1.419 -0.897 1.00 91.75 204 ASN A CA 1
ATOM 1707 C C . ASN A 1 204 ? 2.045 2.147 -1.104 1.00 91.75 204 ASN A C 1
ATOM 1709 O O . ASN A 1 204 ? 2.087 3.376 -1.126 1.00 91.75 204 ASN A O 1
ATOM 1713 N N . VAL A 1 205 ? 3.129 1.387 -1.262 1.00 90.12 205 VAL A N 1
ATOM 1714 C CA . VAL A 1 205 ? 4.461 1.956 -1.462 1.00 90.12 205 VAL A CA 1
ATOM 1715 C C . VAL A 1 205 ? 4.904 1.777 -2.907 1.00 90.12 205 VAL A C 1
ATOM 1717 O O . VAL A 1 205 ? 5.103 0.668 -3.400 1.00 90.12 205 VAL A O 1
ATOM 1720 N N . GLU A 1 206 ? 5.118 2.885 -3.601 1.00 87.44 206 GLU A N 1
ATOM 1721 C CA . GLU A 1 206 ? 5.689 2.895 -4.938 1.00 87.44 206 GLU A CA 1
ATOM 1722 C C . GLU A 1 206 ? 7.223 2.857 -4.911 1.00 87.44 206 GLU A C 1
ATOM 1724 O O . GLU A 1 206 ? 7.887 3.507 -4.096 1.00 87.44 206 GLU A O 1
ATOM 1729 N N . GLY A 1 207 ? 7.806 2.101 -5.846 1.00 80.50 207 GLY A N 1
ATOM 1730 C CA . GLY A 1 207 ? 9.254 1.890 -5.923 1.00 80.50 207 GLY A CA 1
ATOM 1731 C C . GLY A 1 207 ? 9.773 0.926 -4.852 1.00 80.50 207 GLY A C 1
ATOM 1732 O O . GLY A 1 207 ? 9.014 0.263 -4.167 1.00 80.50 207 GLY A O 1
ATOM 1733 N N . ARG A 1 208 ? 11.090 0.778 -4.697 1.00 72.88 208 ARG A N 1
ATOM 1734 C CA . ARG A 1 208 ? 11.637 -0.193 -3.729 1.00 72.88 208 ARG A CA 1
ATOM 1735 C C . ARG A 1 208 ? 11.304 0.229 -2.286 1.00 72.88 208 ARG A C 1
ATOM 1737 O O . ARG A 1 208 ? 11.724 1.312 -1.889 1.00 72.88 208 ARG A O 1
ATOM 1744 N N . CYS A 1 209 ? 10.624 -0.616 -1.511 1.00 73.44 209 CYS A N 1
ATOM 1745 C CA . CYS A 1 209 ? 10.378 -0.414 -0.076 1.00 73.44 209 CYS A CA 1
ATOM 1746 C C . CYS A 1 209 ? 11.315 -1.284 0.772 1.00 73.44 209 CYS A C 1
ATOM 1748 O O . CYS A 1 209 ? 11.670 -2.390 0.361 1.00 73.44 209 CYS A O 1
ATOM 1750 N N . ILE A 1 210 ? 11.706 -0.794 1.951 1.00 71.50 210 ILE A N 1
ATOM 1751 C CA . ILE A 1 210 ? 12.340 -1.629 2.984 1.00 71.50 210 ILE A CA 1
ATOM 1752 C C . ILE A 1 210 ? 11.238 -2.340 3.776 1.00 71.50 210 ILE A C 1
ATOM 1754 O O . ILE A 1 210 ? 10.119 -1.839 3.875 1.00 71.50 210 ILE A O 1
ATOM 1758 N N . ALA A 1 211 ? 11.543 -3.522 4.303 1.00 74.94 211 ALA A N 1
ATOM 1759 C CA . ALA A 1 211 ? 10.598 -4.268 5.113 1.00 74.94 211 ALA A CA 1
ATOM 1760 C C . ALA A 1 211 ? 10.236 -3.529 6.420 1.00 74.94 211 ALA A C 1
ATOM 1762 O O . ALA A 1 211 ? 11.089 -2.862 7.010 1.00 74.94 211 ALA A O 1
ATOM 1763 N N . TYR A 1 212 ? 8.984 -3.647 6.871 1.00 78.88 212 TYR A N 1
ATOM 1764 C CA . TYR A 1 212 ? 8.522 -3.087 8.150 1.00 78.88 212 TYR A CA 1
ATOM 1765 C C . TYR A 1 212 ? 8.479 -4.175 9.227 1.00 78.88 212 TYR A C 1
ATOM 1767 O O . TYR A 1 212 ? 7.908 -5.242 8.997 1.00 78.88 212 TYR A O 1
ATOM 1775 N N . ASP A 1 213 ? 9.060 -3.913 10.399 1.00 81.00 213 ASP A N 1
ATOM 1776 C CA . ASP A 1 213 ? 9.010 -4.839 11.531 1.00 81.00 213 ASP A CA 1
ATOM 1777 C C . ASP A 1 213 ? 7.763 -4.599 12.388 1.00 81.00 213 ASP A C 1
ATOM 1779 O O . ASP A 1 213 ? 7.675 -3.636 13.149 1.00 81.00 213 ASP A O 1
ATOM 1783 N N . PHE A 1 214 ? 6.793 -5.502 12.264 1.00 80.56 214 PHE A N 1
ATOM 1784 C CA . PHE A 1 214 ? 5.541 -5.438 13.013 1.00 80.56 214 PHE A CA 1
ATOM 1785 C C . PHE A 1 214 ? 5.689 -5.838 14.488 1.00 80.56 214 PHE A C 1
ATOM 1787 O O . PHE A 1 214 ? 4.771 -5.557 15.254 1.00 80.56 214 PHE A O 1
ATOM 1794 N N . LYS A 1 215 ? 6.823 -6.409 14.928 1.00 79.75 215 LYS A N 1
ATOM 1795 C CA . LYS A 1 215 ? 7.055 -6.681 16.364 1.00 79.75 215 LYS A CA 1
ATOM 1796 C C . LYS A 1 215 ? 7.063 -5.430 17.218 1.00 79.75 215 LYS A C 1
ATOM 1798 O O . LYS A 1 215 ? 6.715 -5.489 18.391 1.00 79.75 215 LYS A O 1
ATOM 1803 N N . ILE A 1 216 ? 7.427 -4.290 16.632 1.00 82.25 216 ILE A N 1
ATOM 1804 C CA . ILE A 1 216 ? 7.427 -2.995 17.323 1.00 82.25 216 ILE A CA 1
ATOM 1805 C C . ILE A 1 216 ? 6.027 -2.676 17.888 1.00 82.25 216 ILE A C 1
ATOM 1807 O O . ILE A 1 216 ? 5.905 -1.922 18.850 1.00 82.25 216 ILE A O 1
ATOM 1811 N N . LEU A 1 217 ? 4.973 -3.279 17.328 1.00 82.81 217 LEU A N 1
ATOM 1812 C CA . LEU A 1 217 ? 3.589 -3.081 17.744 1.00 82.81 217 LEU A CA 1
ATOM 1813 C C . LEU A 1 217 ? 3.132 -4.018 18.876 1.00 82.81 217 LEU A C 1
ATOM 1815 O O . LEU A 1 217 ? 2.072 -3.773 19.444 1.00 82.81 217 LEU A O 1
ATOM 1819 N N . ASP A 1 218 ? 3.889 -5.060 19.237 1.00 78.06 218 ASP A N 1
ATOM 1820 C CA . ASP A 1 218 ? 3.442 -6.089 20.196 1.00 78.06 218 ASP A CA 1
ATOM 1821 C C . ASP A 1 218 ? 3.278 -5.563 21.634 1.00 78.06 218 ASP A C 1
ATOM 1823 O O . ASP A 1 218 ? 2.560 -6.156 22.433 1.00 78.06 218 ASP A O 1
ATOM 1827 N N . GLY A 1 219 ? 3.885 -4.419 21.963 1.00 73.75 219 GLY A N 1
ATOM 1828 C CA . GLY A 1 219 ? 3.702 -3.738 23.251 1.00 73.75 219 GLY A CA 1
ATOM 1829 C C . GLY A 1 219 ? 2.534 -2.746 23.290 1.00 73.75 219 GLY A C 1
ATOM 1830 O O . GLY A 1 219 ? 2.312 -2.096 24.311 1.00 73.75 219 GLY A O 1
ATOM 1831 N N . CYS A 1 220 ? 1.808 -2.564 22.186 1.00 79.75 220 CYS A N 1
ATOM 1832 C CA . CYS A 1 220 ? 0.794 -1.522 22.078 1.00 79.75 220 CYS A CA 1
ATOM 1833 C C . CYS A 1 220 ? -0.573 -2.006 22.583 1.00 79.75 220 CYS A C 1
ATOM 1835 O O . CYS A 1 220 ? -1.076 -3.049 22.177 1.00 79.75 220 CYS A O 1
ATOM 1837 N N . GLN A 1 221 ? -1.215 -1.209 23.438 1.00 70.44 221 GLN A N 1
ATOM 1838 C CA . GLN A 1 221 ? -2.493 -1.576 24.063 1.00 70.44 221 GLN A CA 1
ATOM 1839 C C . GLN A 1 221 ? -3.702 -1.399 23.123 1.00 70.44 221 GLN A C 1
ATOM 1841 O O . GLN A 1 221 ? -4.700 -2.101 23.265 1.00 70.44 221 GLN A O 1
ATOM 1846 N N . ASN A 1 222 ? -3.618 -0.502 22.132 1.00 74.06 222 ASN A N 1
ATOM 1847 C CA . ASN A 1 222 ? -4.751 -0.113 21.280 1.00 74.06 222 ASN A CA 1
ATOM 1848 C C . ASN A 1 222 ? -4.763 -0.789 19.891 1.00 74.06 222 ASN A C 1
ATOM 1850 O O . ASN A 1 222 ? -5.033 -0.160 18.871 1.00 74.06 222 ASN A O 1
ATOM 1854 N N . LEU A 1 223 ? -4.440 -2.082 19.825 1.00 82.19 223 LEU A N 1
ATOM 1855 C CA . LEU A 1 223 ? -4.422 -2.827 18.562 1.00 82.19 223 LEU A CA 1
ATOM 1856 C C . LEU A 1 223 ? -5.834 -3.273 18.155 1.00 82.19 223 LEU A C 1
ATOM 1858 O O . LEU A 1 223 ? -6.272 -4.361 18.519 1.00 82.19 223 LEU A O 1
ATOM 1862 N N . GLN A 1 224 ? -6.540 -2.454 17.375 1.00 86.31 224 GLN A N 1
ATOM 1863 C CA . GLN A 1 224 ? -7.877 -2.779 16.842 1.00 86.31 224 GLN A CA 1
ATOM 1864 C C . GLN A 1 224 ? -7.861 -3.228 15.372 1.00 86.31 224 GLN A C 1
ATOM 1866 O O . GLN A 1 224 ? -8.915 -3.406 14.762 1.00 86.31 224 GLN A O 1
ATOM 1871 N N . LEU A 1 225 ? -6.673 -3.414 14.790 1.00 89.44 225 LEU A N 1
ATOM 1872 C CA . LEU A 1 225 ? -6.508 -3.699 13.368 1.00 89.44 225 LEU A CA 1
ATOM 1873 C C . LEU A 1 225 ? -7.161 -5.032 12.972 1.00 89.44 225 LEU A C 1
ATOM 1875 O O . LEU A 1 225 ? -6.777 -6.098 13.452 1.00 89.44 225 LEU A O 1
ATOM 1879 N N . LYS A 1 226 ? -8.123 -4.966 12.048 1.00 91.00 226 LYS A N 1
ATOM 1880 C CA . LYS A 1 226 ? -8.872 -6.114 11.509 1.00 91.00 226 LYS A CA 1
ATOM 1881 C C . LYS A 1 226 ? -8.523 -6.395 10.053 1.00 91.00 226 LYS A C 1
ATOM 1883 O O . LYS A 1 226 ? -8.516 -7.564 9.657 1.00 91.00 226 LYS A O 1
ATOM 1888 N N . ARG A 1 227 ? -8.262 -5.351 9.256 1.00 91.69 227 ARG A N 1
ATOM 1889 C CA . ARG A 1 227 ? -7.895 -5.444 7.836 1.00 91.69 227 ARG A CA 1
ATOM 1890 C C . ARG A 1 227 ? -6.560 -4.758 7.586 1.00 91.69 227 ARG A C 1
ATOM 1892 O O . ARG A 1 227 ? -6.394 -3.586 7.907 1.00 91.69 227 ARG A O 1
ATOM 1899 N N . LEU A 1 228 ? -5.650 -5.483 6.942 1.00 92.00 228 LEU A N 1
ATOM 1900 C CA . LEU A 1 228 ? -4.355 -4.967 6.520 1.00 92.00 228 LEU A CA 1
ATOM 1901 C C . LEU A 1 228 ? -4.130 -5.218 5.030 1.00 92.00 228 LEU A C 1
ATOM 1903 O O . LEU A 1 228 ? -4.245 -6.347 4.547 1.00 92.00 228 LEU A O 1
ATOM 1907 N N . VAL A 1 229 ? -3.767 -4.167 4.301 1.00 91.56 229 VAL A N 1
ATOM 1908 C CA . VAL A 1 229 ? -3.373 -4.263 2.894 1.00 91.56 229 VAL A CA 1
ATOM 1909 C C . VAL A 1 229 ? -2.010 -3.632 2.689 1.00 91.56 229 VAL A C 1
ATOM 1911 O O . VAL A 1 229 ? -1.824 -2.445 2.936 1.00 91.56 229 VAL A O 1
ATOM 1914 N N . LEU A 1 230 ? -1.065 -4.430 2.202 1.00 90.12 230 LEU A N 1
ATOM 1915 C CA . LEU A 1 230 ? 0.299 -4.000 1.921 1.00 90.12 230 LEU A CA 1
ATOM 1916 C C . LEU A 1 230 ? 0.582 -4.166 0.431 1.00 90.12 230 LEU A C 1
ATOM 1918 O O . LEU A 1 230 ? 0.661 -5.286 -0.081 1.00 90.12 230 LEU A O 1
ATOM 1922 N N . PHE A 1 231 ? 0.780 -3.055 -0.274 1.00 88.00 231 PHE A N 1
ATOM 1923 C CA . PHE A 1 231 ? 1.356 -3.078 -1.613 1.00 88.00 231 PHE A CA 1
ATOM 1924 C C . PHE A 1 231 ? 2.837 -2.757 -1.521 1.00 88.00 231 PHE A C 1
ATOM 1926 O O . PHE A 1 231 ? 3.219 -1.657 -1.122 1.00 88.00 231 PHE A O 1
ATOM 1933 N N . ASN A 1 232 ? 3.656 -3.721 -1.947 1.00 84.44 232 ASN A N 1
ATOM 1934 C CA . ASN A 1 232 ? 5.092 -3.551 -2.121 1.00 84.44 232 ASN A CA 1
ATOM 1935 C C . ASN A 1 232 ? 5.806 -3.085 -0.837 1.00 84.44 232 ASN A C 1
ATOM 1937 O O . ASN A 1 232 ? 6.771 -2.335 -0.895 1.00 84.44 232 ASN A O 1
ATOM 1941 N N . CYS A 1 233 ? 5.327 -3.537 0.326 1.00 81.75 233 CYS A N 1
ATOM 1942 C CA . CYS A 1 233 ? 5.912 -3.277 1.639 1.00 81.75 233 CYS A CA 1
ATOM 1943 C C . CYS A 1 233 ? 5.947 -4.592 2.431 1.00 81.75 233 CYS A C 1
ATOM 1945 O O . CYS A 1 233 ? 4.935 -4.973 3.023 1.00 81.75 233 CYS A O 1
ATOM 1947 N N . PRO A 1 234 ? 7.065 -5.336 2.396 1.00 76.62 234 PRO A N 1
ATOM 1948 C CA . PRO A 1 234 ? 7.098 -6.647 3.012 1.00 76.62 234 PRO A CA 1
ATOM 1949 C C . PRO A 1 234 ? 7.229 -6.561 4.540 1.00 76.62 234 PRO A C 1
ATOM 1951 O O . PRO A 1 234 ? 8.038 -5.783 5.035 1.00 76.62 234 PRO A O 1
ATOM 1954 N N . PRO A 1 235 ? 6.480 -7.352 5.321 1.00 74.25 235 PRO A N 1
ATOM 1955 C CA . PRO A 1 235 ? 6.715 -7.482 6.755 1.00 74.25 235 PRO A CA 1
ATOM 1956 C C . PRO A 1 235 ? 8.047 -8.199 7.031 1.00 74.25 235 PRO A C 1
ATOM 1958 O O . PRO A 1 235 ? 8.382 -9.198 6.388 1.00 74.25 235 PRO A O 1
ATOM 1961 N N . LEU A 1 236 ? 8.816 -7.693 7.994 1.00 71.38 236 LEU A N 1
ATOM 1962 C CA . LEU A 1 236 ? 10.115 -8.233 8.385 1.00 71.38 236 LEU A CA 1
ATOM 1963 C C . LEU A 1 236 ? 9.935 -9.389 9.378 1.00 71.38 236 LEU A C 1
ATOM 1965 O O . LEU A 1 236 ? 9.720 -9.167 10.562 1.00 71.38 236 LEU A O 1
ATOM 1969 N N . GLY A 1 237 ? 10.025 -10.628 8.882 1.00 58.59 237 GLY A N 1
ATOM 1970 C CA . GLY A 1 237 ? 10.392 -11.842 9.635 1.00 58.59 237 GLY A CA 1
ATOM 1971 C C . GLY A 1 237 ? 9.517 -12.300 10.813 1.00 58.59 237 GLY A C 1
ATOM 1972 O O . GLY A 1 237 ? 9.730 -13.408 11.302 1.00 58.59 237 GLY A O 1
ATOM 1973 N N . SER A 1 238 ? 8.538 -11.514 11.254 1.00 61.22 238 SER A N 1
ATOM 1974 C CA . SER A 1 238 ? 7.883 -11.688 12.549 1.00 61.22 238 SER A CA 1
ATOM 1975 C C . SER A 1 238 ? 6.365 -11.661 12.421 1.00 61.22 238 SER A C 1
ATOM 1977 O O . SER A 1 238 ? 5.705 -10.651 12.641 1.00 61.22 238 SER A O 1
ATOM 1979 N N . PHE A 1 239 ? 5.817 -12.806 12.029 1.00 65.25 239 PHE A N 1
ATOM 1980 C CA . PHE A 1 239 ? 4.378 -13.008 11.839 1.00 65.25 239 PHE A CA 1
ATOM 1981 C C . PHE A 1 239 ? 3.660 -13.485 13.098 1.00 65.25 239 PHE A C 1
ATOM 1983 O O . PHE A 1 239 ? 2.440 -13.562 13.116 1.00 65.25 239 PHE A O 1
ATOM 1990 N N . ASN A 1 240 ? 4.419 -13.775 14.152 1.00 62.56 240 ASN A N 1
ATOM 1991 C CA . ASN A 1 240 ? 3.916 -14.127 15.473 1.00 62.56 240 ASN A CA 1
ATOM 1992 C C . ASN A 1 240 ? 3.400 -12.920 16.274 1.00 62.56 240 ASN A C 1
ATOM 1994 O O . ASN A 1 240 ? 2.972 -13.100 17.412 1.00 62.56 240 ASN A O 1
ATOM 1998 N N . SER A 1 241 ? 3.438 -11.722 15.690 1.00 73.81 241 SER A N 1
ATOM 1999 C CA . SER A 1 241 ? 3.016 -10.483 16.333 1.00 73.81 241 SER A CA 1
ATOM 2000 C C . SER A 1 241 ? 1.519 -10.507 16.682 1.00 73.81 241 SER A C 1
ATOM 2002 O O . SER A 1 241 ? 0.696 -11.064 15.946 1.00 73.81 241 SER A O 1
ATOM 2004 N N . LEU A 1 242 ? 1.146 -9.873 17.796 1.00 75.12 242 LEU A N 1
ATOM 2005 C CA . LEU A 1 242 ? -0.246 -9.753 18.247 1.00 75.12 242 LEU A CA 1
ATOM 2006 C C . LEU A 1 242 ? -1.114 -9.040 17.205 1.00 75.12 242 LEU A C 1
ATOM 2008 O O . LEU A 1 242 ? -2.300 -9.342 17.063 1.00 75.12 242 LEU A O 1
ATOM 2012 N N . THR A 1 243 ? -0.517 -8.120 16.440 1.00 77.31 243 THR A N 1
ATOM 2013 C CA . THR A 1 243 ? -1.185 -7.437 15.328 1.00 77.31 243 THR A CA 1
ATOM 2014 C C . THR A 1 243 ? -1.689 -8.437 14.292 1.00 77.31 243 THR A C 1
ATOM 2016 O O . THR A 1 243 ? -2.843 -8.348 13.886 1.00 77.31 243 THR A O 1
ATOM 2019 N N . PHE A 1 244 ? -0.865 -9.412 13.897 1.00 77.81 244 PHE A N 1
ATOM 2020 C CA . PHE A 1 244 ? -1.232 -10.417 12.896 1.00 77.81 244 PHE A CA 1
ATOM 2021 C C . PHE A 1 244 ? -2.227 -11.455 13.425 1.00 77.81 244 PHE A C 1
ATOM 2023 O O . PHE A 1 244 ? -3.116 -11.873 12.685 1.00 77.81 244 PHE A O 1
ATOM 2030 N N . GLN A 1 245 ? -2.144 -11.823 14.707 1.00 80.25 245 GLN A N 1
ATOM 2031 C CA . GLN A 1 245 ? -3.073 -12.780 15.320 1.00 80.25 245 GLN A CA 1
ATOM 2032 C C . GLN A 1 245 ? -4.532 -12.299 15.281 1.00 80.25 245 GLN A C 1
ATOM 2034 O O . GLN A 1 245 ? -5.439 -13.113 15.116 1.00 80.25 245 GLN A O 1
ATOM 2039 N N . ARG A 1 246 ? -4.761 -10.982 15.394 1.00 81.69 246 ARG A N 1
ATOM 2040 C CA . ARG A 1 246 ? -6.100 -10.360 15.422 1.00 81.69 246 ARG A CA 1
ATOM 2041 C C . ARG A 1 246 ? -6.672 -10.042 14.037 1.00 81.69 246 ARG A C 1
ATOM 2043 O O . ARG A 1 246 ? -7.853 -9.708 13.935 1.00 81.69 246 ARG A O 1
ATOM 2050 N N . LEU A 1 247 ? -5.867 -10.144 12.976 1.00 86.88 247 LEU A N 1
ATOM 2051 C CA . LEU A 1 247 ? -6.320 -9.838 11.622 1.00 86.88 247 LEU A CA 1
ATOM 2052 C C . LEU A 1 247 ? -7.378 -10.832 11.147 1.00 86.88 247 LEU A C 1
ATOM 2054 O O . LEU A 1 247 ? -7.226 -12.044 11.255 1.00 86.88 247 LEU A O 1
ATOM 2058 N N . THR A 1 248 ? -8.414 -10.284 10.521 1.00 89.56 248 THR A N 1
ATOM 2059 C CA . THR A 1 248 ? -9.465 -11.048 9.833 1.00 89.56 248 THR A CA 1
ATOM 2060 C C . THR A 1 248 ? -9.269 -11.037 8.322 1.00 89.56 248 THR A C 1
ATOM 2062 O O . THR A 1 248 ? -9.649 -11.993 7.646 1.00 89.56 248 THR A O 1
ATOM 2065 N N . ARG A 1 249 ? -8.634 -9.984 7.787 1.00 89.31 249 ARG A N 1
ATOM 2066 C CA . ARG A 1 249 ? -8.342 -9.832 6.359 1.00 89.31 249 ARG A CA 1
ATOM 2067 C C . ARG A 1 249 ? -6.920 -9.349 6.124 1.00 89.31 249 ARG A C 1
ATOM 2069 O O . ARG A 1 249 ? -6.521 -8.315 6.660 1.00 89.31 249 ARG A O 1
ATOM 2076 N N . LEU A 1 250 ? -6.196 -10.037 5.249 1.00 90.19 250 LEU A N 1
ATOM 2077 C CA . LEU A 1 250 ? -4.841 -9.666 4.856 1.00 90.19 250 LEU A CA 1
ATOM 2078 C C . LEU A 1 250 ? -4.685 -9.737 3.337 1.00 90.19 250 LEU A C 1
ATOM 2080 O O . LEU A 1 250 ? -4.974 -10.754 2.711 1.00 90.19 250 LEU A O 1
ATOM 2084 N N . SER A 1 251 ? -4.195 -8.655 2.739 1.00 89.69 251 SER A N 1
ATOM 2085 C CA . SER A 1 251 ? -3.904 -8.593 1.308 1.00 89.69 251 SER A CA 1
ATOM 2086 C C . SER A 1 251 ? -2.472 -8.131 1.082 1.00 89.69 251 SER A C 1
ATOM 2088 O O . SER A 1 251 ? -2.101 -7.020 1.451 1.00 89.69 251 SER A O 1
ATOM 2090 N N . LEU A 1 252 ? -1.684 -8.962 0.413 1.00 87.25 252 LEU A N 1
ATOM 2091 C CA . LEU A 1 252 ? -0.277 -8.728 0.128 1.00 87.25 252 LEU A CA 1
ATOM 2092 C C . LEU A 1 252 ? -0.072 -8.620 -1.382 1.00 87.25 252 LEU A C 1
ATOM 2094 O O . LEU A 1 252 ? -0.491 -9.490 -2.141 1.00 87.25 252 LEU A O 1
ATOM 2098 N N . CYS A 1 253 ? 0.524 -7.525 -1.848 1.00 85.31 253 CYS A N 1
ATOM 2099 C CA . CYS A 1 253 ? 0.597 -7.211 -3.275 1.00 85.31 253 CYS A CA 1
ATOM 2100 C C . CYS A 1 253 ? 2.013 -6.827 -3.731 1.00 85.31 253 CYS A C 1
ATOM 2102 O O . CYS A 1 253 ? 2.766 -6.215 -2.974 1.00 85.31 253 CYS A O 1
ATOM 2104 N N . LYS A 1 254 ? 2.362 -7.098 -4.999 1.00 76.62 254 LYS A N 1
ATOM 2105 C CA . LYS A 1 254 ? 3.554 -6.560 -5.704 1.00 76.62 254 LYS A CA 1
ATOM 2106 C C . LYS A 1 254 ? 4.928 -6.938 -5.118 1.00 76.62 254 LYS A C 1
ATOM 2108 O O . LYS A 1 254 ? 5.936 -6.340 -5.478 1.00 76.62 254 LYS A O 1
ATOM 2113 N N . THR A 1 255 ? 4.996 -7.913 -4.213 1.00 73.00 255 THR A N 1
ATOM 2114 C CA . THR A 1 255 ? 6.236 -8.323 -3.514 1.00 73.00 255 THR A CA 1
ATOM 2115 C C . THR A 1 255 ? 6.259 -9.839 -3.349 1.00 73.00 255 THR A C 1
ATOM 2117 O O . THR A 1 255 ? 5.201 -10.446 -3.250 1.00 73.00 255 THR A O 1
ATOM 2120 N N . SER A 1 256 ? 7.427 -10.486 -3.376 1.00 68.38 256 SER A N 1
ATOM 2121 C CA . SER A 1 256 ? 7.479 -11.950 -3.243 1.00 68.38 256 SER A CA 1
ATOM 2122 C C . SER A 1 256 ? 7.227 -12.357 -1.790 1.00 68.38 256 SER A C 1
ATOM 2124 O O . SER A 1 256 ? 8.066 -12.128 -0.922 1.00 68.38 256 SER A O 1
ATOM 2126 N N . TYR A 1 257 ? 6.061 -12.953 -1.538 1.00 67.75 257 TYR A N 1
ATOM 2127 C CA . TYR A 1 257 ? 5.637 -13.427 -0.215 1.00 67.75 257 TYR A CA 1
ATOM 2128 C C . TYR A 1 257 ? 5.585 -14.951 -0.111 1.00 67.75 257 TYR A C 1
ATOM 2130 O O . TYR A 1 257 ? 5.232 -15.476 0.940 1.00 67.75 257 TYR A O 1
ATOM 2138 N N . PHE A 1 258 ? 5.941 -15.676 -1.176 1.00 61.41 258 PHE A N 1
ATOM 2139 C CA . PHE A 1 258 ? 5.711 -17.120 -1.275 1.00 61.41 258 PHE A CA 1
ATOM 2140 C C . PHE A 1 258 ? 6.426 -17.931 -0.189 1.00 61.41 258 PHE A C 1
ATOM 2142 O O . PHE A 1 258 ? 5.809 -18.807 0.409 1.00 61.41 258 PHE A O 1
ATOM 2149 N N . GLY A 1 259 ? 7.670 -17.582 0.161 1.00 64.00 259 GLY A N 1
ATOM 2150 C CA . GLY A 1 259 ? 8.390 -18.225 1.271 1.00 64.00 259 GLY A CA 1
ATOM 2151 C C . GLY A 1 259 ? 7.861 -17.863 2.669 1.00 64.00 259 GLY A C 1
ATOM 2152 O O . GLY A 1 259 ? 8.192 -18.526 3.648 1.00 64.00 259 GLY A O 1
ATOM 2153 N N . LEU A 1 260 ? 7.034 -16.817 2.777 1.00 69.06 260 LEU A N 1
ATOM 2154 C CA . LEU A 1 260 ? 6.520 -16.283 4.043 1.00 69.06 260 LEU A CA 1
ATOM 2155 C C . LEU A 1 260 ? 5.030 -16.580 4.255 1.00 69.06 260 LEU A C 1
ATOM 2157 O O . LEU A 1 260 ? 4.569 -16.517 5.390 1.00 69.06 260 LEU A O 1
ATOM 2161 N N . ALA A 1 261 ? 4.288 -16.940 3.203 1.00 72.19 261 ALA A N 1
ATOM 2162 C CA . ALA A 1 261 ? 2.845 -17.174 3.248 1.00 72.19 261 ALA A CA 1
ATOM 2163 C C . ALA A 1 261 ? 2.453 -18.231 4.292 1.00 72.19 261 ALA A C 1
ATOM 2165 O O . ALA A 1 261 ? 1.551 -17.985 5.086 1.00 72.19 261 ALA A O 1
ATOM 2166 N N . ASN A 1 262 ? 3.183 -19.351 4.370 1.00 73.12 262 ASN A N 1
ATOM 2167 C CA . ASN A 1 262 ? 2.970 -20.345 5.430 1.00 73.12 262 ASN A CA 1
ATOM 2168 C C . ASN A 1 262 ? 3.133 -19.734 6.819 1.00 73.12 262 ASN A C 1
ATOM 2170 O O . ASN A 1 262 ? 2.251 -19.876 7.653 1.00 73.12 262 ASN A O 1
ATOM 2174 N N . ARG A 1 263 ? 4.231 -19.003 7.051 1.00 75.00 263 ARG A N 1
ATOM 2175 C CA . ARG A 1 263 ? 4.509 -18.379 8.352 1.00 75.00 263 ARG A CA 1
ATOM 2176 C C . ARG A 1 263 ? 3.454 -17.344 8.729 1.00 75.00 263 ARG A C 1
ATOM 2178 O O . ARG A 1 263 ? 3.151 -17.206 9.904 1.00 75.00 263 ARG A O 1
ATOM 2185 N N . ILE A 1 264 ? 2.905 -16.619 7.760 1.00 75.88 264 ILE A N 1
ATOM 2186 C CA . ILE A 1 264 ? 1.793 -15.694 7.989 1.00 75.88 264 ILE A CA 1
ATOM 2187 C C . ILE A 1 264 ? 0.577 -16.480 8.468 1.00 75.88 264 ILE A C 1
ATOM 2189 O O . ILE A 1 264 ? 0.061 -16.233 9.554 1.00 75.88 264 ILE A O 1
ATOM 2193 N N . LEU A 1 265 ? 0.146 -17.456 7.675 1.00 76.62 265 LEU A N 1
ATOM 2194 C CA . LEU A 1 265 ? -1.098 -18.171 7.917 1.00 76.62 265 LEU A CA 1
ATOM 2195 C C . LEU A 1 265 ? -1.055 -19.021 9.195 1.00 76.62 265 LEU A C 1
ATOM 2197 O O . LEU A 1 265 ? -2.065 -19.094 9.886 1.00 76.62 265 LEU A O 1
ATOM 2201 N N . THR A 1 266 ? 0.097 -19.597 9.558 1.00 77.06 266 THR A N 1
ATOM 2202 C CA . THR A 1 266 ? 0.245 -20.376 10.803 1.00 77.06 266 THR A CA 1
ATOM 2203 C C . THR A 1 266 ? 0.089 -19.534 12.065 1.00 77.06 266 THR A C 1
ATOM 2205 O O . THR A 1 266 ? -0.294 -20.072 13.098 1.00 77.06 266 THR A O 1
ATOM 2208 N N . HIS A 1 267 ? 0.389 -18.233 12.006 1.00 76.81 267 HIS A N 1
ATOM 2209 C CA . HIS A 1 267 ? 0.310 -17.339 13.165 1.00 76.81 267 HIS A CA 1
ATOM 2210 C C . HIS A 1 267 ? -0.936 -16.432 13.148 1.00 76.81 267 HIS A C 1
ATOM 2212 O O . HIS A 1 267 ? -1.271 -15.842 14.171 1.00 76.81 267 HIS A O 1
ATOM 2218 N N . CYS A 1 268 ? -1.665 -16.335 12.030 1.00 78.12 268 CYS A N 1
ATOM 2219 C CA . CYS A 1 268 ? -2.899 -15.547 11.928 1.00 78.12 268 CYS A CA 1
ATOM 2220 C C . CYS A 1 268 ? -4.144 -16.413 12.204 1.00 78.12 268 CYS A C 1
ATOM 2222 O O . CYS A 1 268 ? -4.866 -16.803 11.285 1.00 78.12 268 CYS A O 1
ATOM 2224 N N . VAL A 1 269 ? -4.412 -16.715 13.477 1.00 80.75 269 VAL A N 1
ATOM 2225 C CA . VAL A 1 269 ? -5.471 -17.663 13.892 1.00 80.75 269 VAL A CA 1
ATOM 2226 C C . VAL A 1 269 ? -6.906 -17.203 13.588 1.00 80.75 269 VAL A C 1
ATOM 2228 O O . VAL A 1 269 ? -7.803 -18.034 13.438 1.00 80.75 269 VAL A O 1
ATOM 2231 N N . HIS A 1 270 ? -7.142 -15.893 13.475 1.00 84.38 270 HIS A N 1
ATOM 2232 C CA . HIS A 1 270 ? -8.462 -15.315 13.187 1.00 84.38 270 HIS A CA 1
ATOM 2233 C C . HIS A 1 270 ? -8.662 -14.914 11.717 1.00 84.38 270 HIS A C 1
ATOM 2235 O O . HIS A 1 270 ? -9.700 -14.342 11.375 1.00 84.38 270 HIS A O 1
ATOM 2241 N N . LEU A 1 271 ? -7.700 -15.222 10.844 1.00 86.38 271 LEU A N 1
ATOM 2242 C CA . LEU A 1 271 ? -7.734 -14.802 9.448 1.00 86.38 271 LEU A CA 1
ATOM 2243 C C . LEU A 1 271 ? -8.811 -15.559 8.664 1.00 86.38 271 LEU A C 1
ATOM 2245 O O . LEU A 1 271 ? -8.808 -16.786 8.616 1.00 86.38 271 LEU A O 1
ATOM 2249 N N . LEU A 1 272 ? -9.711 -14.811 8.026 1.00 88.56 272 LEU A N 1
ATOM 2250 C CA . LEU A 1 272 ? -10.804 -15.334 7.203 1.00 88.56 272 LEU A CA 1
ATOM 2251 C C . LEU A 1 272 ? -10.530 -15.135 5.711 1.00 88.56 272 LEU A C 1
ATOM 2253 O O . LEU A 1 272 ? -10.799 -16.039 4.922 1.00 88.56 272 LEU A O 1
ATOM 2257 N N . ASP A 1 273 ? -9.972 -13.980 5.339 1.00 87.81 273 ASP A N 1
ATOM 2258 C CA . ASP A 1 273 ? -9.693 -13.628 3.947 1.00 87.81 273 ASP A CA 1
ATOM 2259 C C . ASP A 1 273 ? -8.201 -13.349 3.747 1.00 87.81 273 ASP A C 1
ATOM 2261 O O . ASP A 1 273 ? -7.628 -12.449 4.373 1.00 87.81 273 ASP A O 1
ATOM 2265 N N . PHE A 1 274 ? -7.576 -14.081 2.827 1.00 88.31 274 PHE A N 1
ATOM 2266 C CA . PHE A 1 274 ? -6.178 -13.893 2.462 1.00 88.31 274 PHE A CA 1
ATOM 2267 C C . PHE A 1 274 ? -6.028 -13.722 0.954 1.00 88.31 274 PHE A C 1
ATOM 2269 O O . PHE A 1 274 ? -6.513 -14.532 0.164 1.00 88.31 274 PHE A O 1
ATOM 2276 N N . SER A 1 275 ? -5.338 -12.658 0.544 1.00 86.94 275 SER A N 1
ATOM 2277 C CA . SER A 1 275 ? -5.062 -12.387 -0.864 1.00 86.94 275 SER A CA 1
ATOM 2278 C C . SER A 1 275 ? -3.583 -12.131 -1.116 1.00 86.94 275 SER A C 1
ATOM 2280 O O . SER A 1 275 ? -2.957 -11.321 -0.435 1.00 86.94 275 SER A O 1
ATOM 2282 N N . ILE A 1 276 ? -3.051 -12.777 -2.149 1.00 84.94 276 ILE A N 1
ATOM 2283 C CA . ILE A 1 276 ? -1.729 -12.524 -2.713 1.00 84.94 276 ILE A CA 1
ATOM 2284 C C . ILE A 1 276 ? -1.914 -12.083 -4.168 1.00 84.94 276 ILE A C 1
ATOM 2286 O O . ILE A 1 276 ? -2.536 -12.800 -4.951 1.00 84.94 276 ILE A O 1
ATOM 2290 N N . ARG A 1 277 ? -1.399 -10.905 -4.546 1.00 84.50 277 ARG A N 1
ATOM 2291 C CA . ARG A 1 277 ? -1.546 -10.381 -5.918 1.00 84.50 277 ARG A CA 1
ATOM 2292 C C . ARG A 1 277 ? -0.258 -9.828 -6.513 1.00 84.50 277 ARG A C 1
ATOM 2294 O O . ARG A 1 277 ? 0.505 -9.150 -5.826 1.00 84.50 277 ARG A O 1
ATOM 2301 N N . TYR A 1 278 ? -0.069 -9.992 -7.821 1.00 77.94 278 TYR A N 1
ATOM 2302 C CA . TYR A 1 278 ? 1.039 -9.376 -8.571 1.00 77.94 278 TYR A CA 1
ATOM 2303 C C . TYR A 1 278 ? 2.426 -9.724 -8.006 1.00 77.94 278 TYR A C 1
ATOM 2305 O O . TYR A 1 278 ? 3.329 -8.886 -7.995 1.00 77.94 278 TYR A O 1
ATOM 2313 N N . CYS A 1 279 ? 2.603 -10.929 -7.464 1.00 72.19 279 CYS A N 1
ATOM 2314 C CA . CYS A 1 279 ? 3.853 -11.316 -6.820 1.00 72.19 279 CYS A CA 1
ATOM 2315 C C . CYS A 1 279 ? 4.838 -11.882 -7.858 1.00 72.19 279 CYS A C 1
ATOM 2317 O O . CYS A 1 279 ? 4.526 -12.884 -8.510 1.00 72.19 279 CYS A O 1
ATOM 2319 N N . PRO A 1 280 ? 6.024 -11.264 -8.032 1.00 68.00 280 PRO A N 1
ATOM 2320 C CA . PRO A 1 280 ? 7.039 -11.777 -8.942 1.00 68.00 280 PRO A CA 1
ATOM 2321 C C . PRO A 1 280 ? 7.652 -13.065 -8.377 1.00 68.00 280 PRO A C 1
ATOM 2323 O O . PRO A 1 280 ? 8.060 -13.120 -7.215 1.00 68.00 280 PRO A O 1
ATOM 2326 N N . GLY A 1 281 ? 7.703 -14.102 -9.209 1.00 57.44 281 GLY A N 1
ATOM 2327 C CA . GLY A 1 281 ? 8.229 -15.417 -8.870 1.00 57.44 281 GLY A CA 1
ATOM 2328 C C . GLY A 1 281 ? 9.746 -15.433 -8.919 1.00 57.44 281 GLY A C 1
ATOM 2329 O O . GLY A 1 281 ? 10.328 -15.360 -9.994 1.00 57.44 281 GLY A O 1
ATOM 2330 N N . TYR A 1 282 ? 10.374 -15.547 -7.754 1.00 54.22 282 TYR A N 1
ATOM 2331 C CA . TYR A 1 282 ? 11.777 -15.961 -7.619 1.00 54.22 282 TYR A CA 1
ATOM 2332 C C . TYR A 1 282 ? 11.900 -17.305 -6.891 1.00 54.22 282 TYR A C 1
ATOM 2334 O O . TYR A 1 282 ? 13.004 -17.783 -6.653 1.00 54.22 282 TYR A O 1
ATOM 2342 N N . TRP A 1 283 ? 10.769 -17.900 -6.497 1.00 52.56 283 TRP A N 1
ATOM 2343 C CA . TRP A 1 283 ? 10.741 -19.144 -5.741 1.00 52.56 283 TRP A CA 1
ATOM 2344 C C . TRP A 1 283 ? 10.426 -20.307 -6.684 1.00 52.56 283 TRP A C 1
ATOM 2346 O O . TRP A 1 283 ? 9.382 -20.316 -7.335 1.00 52.56 283 TRP A O 1
ATOM 2356 N N . ALA A 1 284 ? 11.351 -21.267 -6.757 1.00 50.78 284 ALA A N 1
ATOM 2357 C CA . ALA A 1 284 ? 11.239 -22.467 -7.590 1.00 50.78 284 ALA A CA 1
ATOM 2358 C C . ALA A 1 284 ? 10.250 -23.507 -7.024 1.00 50.78 284 ALA A C 1
ATOM 2360 O O . ALA A 1 284 ? 9.850 -24.429 -7.723 1.00 50.78 284 ALA A O 1
ATOM 2361 N N . GLY A 1 285 ? 9.841 -23.358 -5.761 1.00 55.00 285 GLY A N 1
ATOM 2362 C CA . GLY A 1 285 ? 8.731 -24.110 -5.178 1.00 55.00 285 GLY A CA 1
ATOM 2363 C C . GLY A 1 285 ? 7.414 -23.353 -5.357 1.00 55.00 285 GLY A C 1
ATOM 2364 O O . GLY A 1 285 ? 7.338 -22.161 -5.067 1.00 55.00 285 GLY A O 1
ATOM 2365 N N . GLY A 1 286 ? 6.357 -24.017 -5.812 1.00 60.00 286 GLY A N 1
ATOM 2366 C CA . GLY A 1 286 ? 5.017 -23.422 -5.814 1.00 60.00 286 GLY A CA 1
ATOM 2367 C C . GLY A 1 286 ? 4.573 -22.921 -4.426 1.00 60.00 286 GLY A C 1
ATOM 2368 O O . GLY A 1 286 ? 5.204 -23.195 -3.400 1.00 60.00 286 GLY A O 1
ATOM 2369 N N . LEU A 1 287 ? 3.452 -22.197 -4.377 1.00 68.44 287 LEU A N 1
ATOM 2370 C CA . LEU A 1 287 ? 2.817 -21.801 -3.116 1.00 68.44 287 LEU A CA 1
ATOM 2371 C C . LEU A 1 287 ? 2.267 -23.052 -2.412 1.00 68.44 287 LEU A C 1
ATOM 2373 O O . LEU A 1 287 ? 1.186 -23.529 -2.740 1.00 68.44 287 LEU A O 1
ATOM 2377 N N . ARG A 1 288 ? 3.008 -23.584 -1.439 1.00 67.38 288 ARG A N 1
ATOM 2378 C CA . ARG A 1 288 ? 2.512 -24.632 -0.538 1.00 67.38 288 ARG A CA 1
ATOM 2379 C C . ARG A 1 288 ? 1.894 -23.962 0.676 1.00 67.38 288 ARG A C 1
ATOM 2381 O O . ARG A 1 288 ? 2.598 -23.208 1.337 1.00 67.38 288 ARG A O 1
ATOM 2388 N N . ILE A 1 289 ? 0.623 -24.231 0.957 1.00 70.56 289 ILE A N 1
ATOM 2389 C CA . ILE A 1 289 ? -0.071 -23.769 2.162 1.00 70.56 289 ILE A CA 1
ATOM 2390 C C . ILE A 1 289 ? -0.444 -25.008 2.971 1.00 70.56 289 ILE A C 1
ATOM 2392 O O . ILE A 1 289 ? -1.269 -25.793 2.521 1.00 70.56 289 ILE A O 1
ATOM 2396 N N . ASN A 1 290 ? 0.175 -25.198 4.136 1.00 68.25 290 ASN A N 1
ATOM 2397 C CA . ASN A 1 290 ? -0.218 -26.245 5.082 1.00 68.25 290 ASN A CA 1
ATOM 2398 C C . ASN A 1 290 ? -0.507 -25.609 6.442 1.00 68.25 290 ASN A C 1
ATOM 2400 O O . ASN A 1 290 ? 0.415 -25.236 7.169 1.00 68.25 290 ASN A O 1
ATOM 2404 N N . VAL A 1 291 ? -1.791 -25.405 6.732 1.00 70.44 291 VAL A N 1
ATOM 2405 C CA . VAL A 1 291 ? -2.238 -24.623 7.889 1.00 70.44 291 VAL A CA 1
ATOM 2406 C C . VAL A 1 291 ? -3.520 -25.245 8.454 1.00 70.44 291 VAL A C 1
ATOM 2408 O O . VAL A 1 291 ? -4.606 -24.690 8.286 1.00 70.44 291 VAL A O 1
ATOM 2411 N N . PRO A 1 292 ? -3.419 -26.414 9.107 1.00 65.44 292 PRO A N 1
ATOM 2412 C CA . PRO A 1 292 ? -4.583 -27.199 9.528 1.00 65.44 292 PRO A CA 1
ATOM 2413 C C . PRO A 1 292 ? -5.439 -26.488 10.587 1.00 65.44 292 PRO A C 1
ATOM 2415 O O . PRO A 1 292 ? -6.622 -26.767 10.728 1.00 65.44 292 PRO A O 1
ATOM 2418 N N . THR A 1 293 ? -4.860 -25.533 11.315 1.00 70.06 293 THR A N 1
ATOM 2419 C CA . THR A 1 293 ? -5.538 -24.729 12.341 1.00 70.06 293 THR A CA 1
ATOM 2420 C C . THR A 1 293 ? -6.161 -23.440 11.796 1.00 70.06 293 THR A C 1
ATOM 2422 O O . THR A 1 293 ? -6.697 -22.639 12.565 1.00 70.06 293 THR A O 1
ATOM 2425 N N . SER A 1 294 ? -6.076 -23.197 10.484 1.00 72.50 294 SER A N 1
ATOM 2426 C CA . SER A 1 294 ? -6.543 -21.951 9.882 1.00 72.50 294 SER A CA 1
ATOM 2427 C C . SER A 1 294 ? -8.067 -21.867 9.828 1.00 72.50 294 SER A C 1
ATOM 2429 O O . SER A 1 294 ? -8.745 -22.826 9.475 1.00 72.50 294 S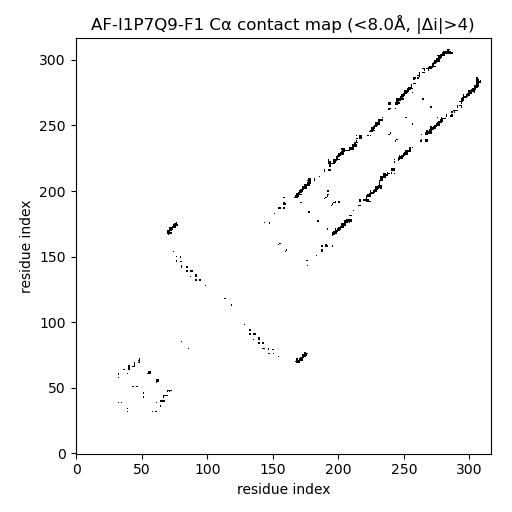ER A O 1
ATOM 2431 N N . ARG A 1 295 ? -8.611 -20.675 10.101 1.00 81.81 295 ARG A N 1
ATOM 2432 C CA . ARG A 1 295 ? -10.036 -20.347 9.902 1.00 81.81 295 ARG A CA 1
ATOM 2433 C C . ARG A 1 295 ? -10.320 -19.740 8.523 1.00 81.81 295 ARG A C 1
ATOM 2435 O O . ARG A 1 295 ? -11.385 -19.152 8.320 1.00 81.81 295 ARG A O 1
ATOM 2442 N N . LEU A 1 296 ? -9.364 -19.846 7.599 1.00 82.81 296 LEU A N 1
ATOM 2443 C CA . LEU A 1 296 ? -9.421 -19.211 6.291 1.00 82.81 296 LEU A CA 1
ATOM 2444 C C . LEU A 1 296 ? -10.630 -19.709 5.492 1.00 82.81 296 LEU A C 1
ATOM 2446 O O . LEU A 1 296 ? -10.793 -20.904 5.269 1.00 82.81 296 LEU A O 1
ATOM 2450 N N . LYS A 1 297 ? -11.460 -18.771 5.035 1.00 85.31 297 LYS A N 1
ATOM 2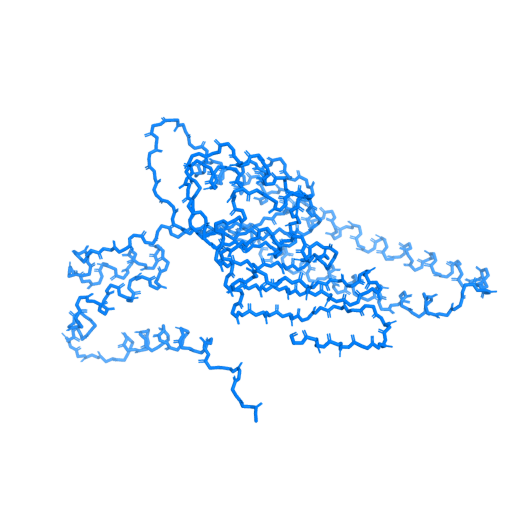451 C CA . LYS A 1 297 ? -12.616 -19.037 4.171 1.00 85.31 297 LYS A CA 1
ATOM 2452 C C . LYS A 1 297 ? -12.318 -18.703 2.718 1.00 85.31 297 LYS A C 1
ATOM 2454 O O . LYS A 1 297 ? -12.734 -19.434 1.828 1.00 85.31 297 LYS A O 1
ATOM 2459 N N . ASN A 1 298 ? -11.590 -17.610 2.482 1.00 85.50 298 ASN A N 1
ATOM 2460 C CA . ASN A 1 298 ? -11.302 -17.117 1.142 1.00 85.50 298 ASN A CA 1
ATOM 2461 C C . ASN A 1 298 ? -9.796 -16.983 0.916 1.00 85.50 298 ASN A C 1
ATOM 2463 O O . ASN A 1 298 ? -9.110 -16.235 1.616 1.00 85.50 298 ASN A O 1
ATOM 2467 N N . LEU A 1 299 ? -9.304 -17.665 -0.119 1.00 86.19 299 LEU A N 1
ATOM 2468 C CA . LEU A 1 299 ? -7.938 -17.547 -0.615 1.00 86.19 299 LEU A CA 1
ATOM 2469 C C . LEU A 1 299 ? -7.963 -17.032 -2.056 1.00 86.19 299 LEU A C 1
ATOM 2471 O O . LEU A 1 299 ? -8.504 -17.687 -2.945 1.00 86.19 299 LEU A O 1
ATOM 2475 N N . LEU A 1 300 ? -7.352 -15.872 -2.296 1.00 84.88 300 LEU A N 1
ATOM 2476 C CA . LEU A 1 300 ? -7.199 -15.306 -3.636 1.00 84.88 300 LEU A CA 1
ATOM 2477 C C . LEU A 1 300 ? -5.724 -15.199 -4.004 1.00 84.88 300 LEU A C 1
ATOM 2479 O O . LEU A 1 300 ? -4.981 -14.445 -3.377 1.00 84.88 300 LEU A O 1
ATOM 2483 N N . VAL A 1 301 ? -5.327 -15.879 -5.074 1.00 82.81 301 VAL A N 1
ATOM 2484 C CA . VAL A 1 301 ? -3.999 -15.744 -5.671 1.00 82.81 301 VAL A CA 1
ATOM 2485 C C . VAL A 1 301 ? -4.177 -15.250 -7.097 1.00 82.81 301 VAL A C 1
ATOM 2487 O O . VAL A 1 301 ? -4.777 -15.939 -7.914 1.00 82.81 301 VAL A O 1
ATOM 2490 N N . ASP A 1 302 ? -3.703 -14.038 -7.374 1.00 82.38 302 ASP A N 1
ATOM 2491 C CA . ASP A 1 302 ? -3.941 -13.358 -8.649 1.00 82.38 302 ASP A CA 1
ATOM 2492 C C . ASP A 1 302 ? -2.641 -12.811 -9.253 1.00 82.38 302 ASP A C 1
ATOM 2494 O O . ASP A 1 302 ? -1.793 -12.252 -8.553 1.00 82.38 302 ASP A O 1
ATOM 2498 N N . ASN A 1 303 ? -2.481 -12.982 -10.565 1.00 74.31 303 ASN A N 1
ATOM 2499 C CA . ASN A 1 303 ? -1.357 -12.480 -11.359 1.00 74.31 303 ASN A CA 1
ATOM 2500 C C . ASN A 1 303 ? 0.031 -12.731 -10.724 1.00 74.31 303 ASN A C 1
ATOM 2502 O O . ASN A 1 303 ? 0.895 -11.855 -10.645 1.00 74.31 303 ASN A O 1
ATOM 2506 N N . CYS A 1 304 ? 0.210 -13.934 -10.185 1.00 72.75 304 CYS A N 1
ATOM 2507 C CA . CYS A 1 304 ? 1.416 -14.378 -9.505 1.00 72.75 304 CYS A CA 1
ATOM 2508 C C . CYS A 1 304 ? 2.244 -15.262 -10.435 1.00 72.75 304 CYS A C 1
ATOM 2510 O O . CYS A 1 304 ? 1.702 -16.175 -11.054 1.00 72.75 304 CYS A O 1
ATOM 2512 N N . LYS A 1 305 ? 3.555 -15.014 -10.523 1.00 68.62 305 LYS A N 1
ATOM 2513 C CA . LYS A 1 305 ? 4.455 -15.876 -11.302 1.00 68.62 305 LYS A CA 1
ATOM 2514 C C . LYS A 1 305 ? 4.989 -16.987 -10.401 1.00 68.62 305 LYS A C 1
ATOM 2516 O O . LYS A 1 305 ? 5.536 -16.697 -9.339 1.00 68.62 305 LYS A O 1
ATOM 2521 N N . PHE A 1 306 ? 4.856 -18.233 -10.836 1.00 62.50 306 PHE A N 1
ATOM 2522 C CA . PHE A 1 306 ? 5.454 -19.402 -10.192 1.00 62.50 306 PHE A CA 1
ATOM 2523 C C . PHE A 1 306 ? 6.644 -19.850 -11.036 1.00 62.50 306 PHE A C 1
ATOM 2525 O O . PHE A 1 306 ? 6.583 -19.750 -12.260 1.00 62.50 306 PHE A O 1
ATOM 2532 N N . GLY A 1 307 ? 7.740 -20.275 -10.401 1.00 52.03 307 GLY A N 1
ATOM 2533 C CA . GLY A 1 307 ? 8.846 -20.873 -11.144 1.00 52.03 307 GLY A CA 1
ATOM 2534 C C . GLY A 1 307 ? 8.350 -22.091 -11.923 1.00 52.03 307 GLY A C 1
ATOM 2535 O O . GLY A 1 307 ? 7.531 -22.853 -11.408 1.00 52.03 307 GLY A O 1
ATOM 2536 N N . GLU A 1 308 ? 8.815 -22.252 -13.159 1.00 42.41 308 GLU A N 1
ATOM 2537 C CA . GLU A 1 308 ? 8.551 -23.440 -13.967 1.00 42.41 308 GLU A CA 1
ATOM 2538 C C . GLU A 1 308 ? 9.200 -24.654 -13.298 1.00 42.41 308 GLU A C 1
ATOM 2540 O O . GLU A 1 308 ? 10.376 -24.935 -13.477 1.00 42.41 308 GLU A O 1
ATOM 2545 N N . ASN A 1 309 ? 8.429 -25.347 -12.467 1.00 34.00 309 ASN A N 1
ATOM 2546 C CA . ASN A 1 309 ? 8.573 -26.775 -12.239 1.00 34.00 309 ASN A CA 1
ATOM 2547 C C . ASN A 1 309 ? 7.167 -27.342 -12.038 1.00 34.00 309 ASN A C 1
ATOM 2549 O O . ASN A 1 309 ? 6.572 -27.285 -10.961 1.00 34.00 309 ASN A O 1
ATOM 2553 N N . LEU A 1 310 ? 6.626 -27.838 -13.150 1.00 38.91 310 LEU A N 1
ATOM 2554 C CA . LEU A 1 310 ? 5.468 -28.715 -13.215 1.00 38.91 310 LEU A CA 1
ATOM 2555 C C . LEU A 1 310 ? 5.727 -29.956 -12.352 1.00 38.91 310 LEU A C 1
ATOM 2557 O O . LEU A 1 310 ? 6.547 -30.795 -12.708 1.00 38.91 310 LEU A O 1
ATOM 2561 N N . SER A 1 311 ? 5.035 -30.074 -11.221 1.00 30.98 311 SER A N 1
ATOM 2562 C CA . SER A 1 311 ? 4.377 -31.309 -10.758 1.00 30.98 311 SER A CA 1
ATOM 2563 C C . SER A 1 311 ? 3.869 -31.158 -9.318 1.00 30.98 311 SER A C 1
ATOM 2565 O O . SER A 1 311 ? 4.539 -30.610 -8.446 1.00 30.98 311 SER A O 1
ATOM 2567 N N . ALA A 1 312 ? 2.666 -31.690 -9.094 1.00 28.41 312 ALA A N 1
ATOM 2568 C CA . ALA A 1 312 ? 1.974 -31.864 -7.817 1.00 28.41 312 ALA A CA 1
ATOM 2569 C C . ALA A 1 312 ? 1.342 -30.611 -7.170 1.00 28.41 312 ALA A C 1
ATOM 2571 O O . ALA A 1 312 ? 1.788 -30.092 -6.147 1.00 28.41 312 ALA A O 1
ATOM 2572 N N . PHE A 1 313 ? 0.168 -30.231 -7.688 1.00 28.05 313 PHE A N 1
ATOM 2573 C CA . PHE A 1 313 ? -0.961 -29.950 -6.797 1.00 28.05 313 PHE A CA 1
ATOM 2574 C C . PHE A 1 313 ? -1.354 -31.273 -6.120 1.00 28.05 313 PHE A C 1
ATOM 2576 O O . PHE A 1 313 ? -2.125 -32.050 -6.672 1.00 28.05 313 PHE A O 1
ATOM 2583 N N . THR A 1 314 ? -0.806 -31.562 -4.943 1.00 28.05 314 THR A N 1
ATOM 2584 C CA . THR A 1 314 ? -1.410 -32.534 -4.022 1.00 28.05 314 THR A CA 1
ATOM 2585 C C . THR A 1 314 ? -2.248 -31.756 -3.025 1.00 28.05 314 THR A C 1
ATOM 2587 O O . THR A 1 314 ? -1.720 -31.169 -2.081 1.00 28.05 314 THR A O 1
ATOM 2590 N N . ALA A 1 315 ? -3.557 -31.729 -3.268 1.00 26.77 315 ALA A N 1
ATOM 2591 C CA . ALA A 1 315 ? -4.528 -31.567 -2.202 1.00 26.77 315 ALA A CA 1
ATOM 2592 C C . ALA A 1 315 ? -4.511 -32.875 -1.404 1.00 26.77 315 ALA A C 1
ATOM 2594 O O . ALA A 1 315 ? -4.842 -33.926 -1.950 1.00 26.77 315 ALA A O 1
ATOM 2595 N N . LEU A 1 316 ? -4.068 -32.829 -0.151 1.00 28.84 316 LEU A N 1
ATOM 2596 C CA . LEU A 1 316 ? -4.372 -33.884 0.806 1.00 28.84 316 LEU A CA 1
ATOM 2597 C C . LEU A 1 316 ? -5.341 -33.289 1.823 1.00 28.84 316 LEU A C 1
ATOM 2599 O O . LEU A 1 316 ? -5.069 -32.239 2.407 1.00 28.84 316 LEU A O 1
ATOM 2603 N N . SER A 1 317 ? -6.494 -33.950 1.860 1.00 29.27 317 SER A N 1
ATOM 2604 C CA . SER A 1 317 ? -7.674 -33.779 2.706 1.00 29.27 317 SER A CA 1
ATOM 2605 C C . SER A 1 317 ? -7.369 -33.727 4.192 1.00 29.27 317 SER A C 1
ATOM 2607 O O . SER A 1 317 ? -6.501 -34.530 4.610 1.00 29.27 317 SER A O 1
#